Protein AF-A0AAN8TRG6-F1 (afdb_monomer_lite)

Radius of gyration: 25.14 Å; chains: 1; bounding box: 77×40×84 Å

InterPro domains:
  IPR038005 Virus X resistance protein-like, coiled-coil domain [cd14798] (144-259)

pLDDT: mean 75.78, std 15.76, range [40.91, 96.31]

Organism: Solanum bulbocastanum (NCBI:txid147425)

Structure (mmCIF, N/CA/C/O backbone):
data_AF-A0AAN8TRG6-F1
#
_entry.id   AF-A0AAN8TRG6-F1
#
loop_
_atom_site.group_PDB
_atom_site.id
_atom_site.type_symbol
_atom_site.label_atom_id
_atom_site.label_alt_id
_atom_site.label_comp_id
_atom_site.label_asym_id
_atom_site.label_entity_id
_atom_site.label_seq_id
_atom_site.pdbx_PDB_ins_code
_atom_site.Cartn_x
_atom_site.Cartn_y
_atom_site.Cartn_z
_atom_site.occupancy
_atom_site.B_iso_or_equiv
_atom_site.auth_seq_id
_atom_site.auth_comp_id
_atom_site.auth_asym_id
_atom_site.auth_atom_id
_atom_site.pdbx_PDB_model_num
ATOM 1 N N . MET A 1 1 ? -19.006 -2.579 45.244 1.00 44.81 1 MET A N 1
ATOM 2 C CA . MET A 1 1 ? -19.645 -3.595 44.365 1.00 44.81 1 MET A CA 1
ATOM 3 C C . MET A 1 1 ? -19.940 -3.118 42.935 1.00 44.81 1 MET A C 1
ATOM 5 O O . MET A 1 1 ? -20.108 -3.978 42.084 1.00 44.81 1 MET A O 1
ATOM 9 N N . LYS A 1 2 ? -20.012 -1.807 42.627 1.00 48.38 2 LYS A N 1
ATOM 10 C CA . LYS A 1 2 ? -20.171 -1.326 41.234 1.00 48.38 2 LYS A CA 1
ATOM 11 C C . LYS A 1 2 ? -18.861 -1.318 40.426 1.00 48.38 2 LYS A C 1
ATOM 13 O O . LYS A 1 2 ? -18.897 -1.676 39.258 1.00 48.38 2 LYS A O 1
ATOM 18 N N . GLU A 1 3 ? -17.722 -0.998 41.046 1.00 49.09 3 GLU A N 1
ATOM 19 C CA . GLU A 1 3 ? -16.408 -0.998 40.371 1.00 49.09 3 GLU A CA 1
ATOM 20 C C . GLU A 1 3 ? -15.952 -2.392 39.927 1.00 49.09 3 GLU A C 1
ATOM 22 O O . GLU A 1 3 ? -15.501 -2.539 38.800 1.00 49.09 3 GLU A O 1
ATOM 27 N N . SER A 1 4 ? -16.156 -3.438 40.738 1.00 51.16 4 SER A N 1
ATOM 28 C CA . SER A 1 4 ? -15.678 -4.794 40.409 1.00 51.16 4 SER A CA 1
ATOM 29 C C . SER A 1 4 ? -16.331 -5.386 39.155 1.00 51.16 4 SER A C 1
ATOM 31 O O . SER A 1 4 ? -15.657 -6.043 38.371 1.00 51.16 4 SER A O 1
ATOM 33 N N . ARG A 1 5 ? -17.621 -5.098 38.915 1.00 45.44 5 ARG A N 1
ATOM 34 C CA . ARG A 1 5 ? -18.313 -5.521 37.684 1.00 45.44 5 ARG A CA 1
ATOM 35 C C . ARG A 1 5 ? -17.829 -4.773 36.448 1.00 45.44 5 ARG A C 1
ATOM 37 O O . ARG A 1 5 ? -17.869 -5.337 35.363 1.00 45.44 5 ARG A O 1
ATOM 44 N N . SER A 1 6 ? -17.410 -3.516 36.597 1.00 54.75 6 SER A N 1
ATOM 45 C CA . SER A 1 6 ? -16.852 -2.735 35.489 1.00 54.75 6 SER A CA 1
ATOM 46 C C . SER A 1 6 ? -15.501 -3.304 35.066 1.00 54.75 6 SER A C 1
ATOM 48 O O . SER A 1 6 ? -15.247 -3.445 33.875 1.00 54.75 6 SER A O 1
ATOM 50 N N . THR A 1 7 ? -14.664 -3.690 36.031 1.00 58.56 7 THR A N 1
ATOM 51 C CA . THR A 1 7 ? -13.348 -4.285 35.771 1.00 58.56 7 THR A CA 1
ATOM 52 C C . THR A 1 7 ? -13.462 -5.684 35.161 1.00 58.56 7 THR A C 1
ATOM 54 O O . THR A 1 7 ? -12.802 -5.961 34.166 1.00 58.56 7 THR A O 1
ATOM 57 N N . GLU A 1 8 ? -14.357 -6.540 35.672 1.00 56.53 8 GLU A N 1
ATOM 58 C CA . GLU A 1 8 ? -14.632 -7.863 35.083 1.00 56.53 8 GLU A CA 1
ATOM 59 C C . GLU A 1 8 ? -15.216 -7.764 33.667 1.00 56.53 8 GLU A C 1
ATOM 61 O O . GLU A 1 8 ? -14.840 -8.536 32.787 1.00 56.53 8 GLU A O 1
ATOM 66 N N . LEU A 1 9 ? -16.108 -6.797 33.421 1.00 46.84 9 LEU A N 1
ATOM 67 C CA . LEU A 1 9 ? -16.664 -6.551 32.092 1.00 46.84 9 LEU A CA 1
ATOM 68 C C . LEU A 1 9 ? -15.591 -6.035 31.129 1.00 46.84 9 LEU A C 1
ATOM 70 O O . LEU A 1 9 ? -15.534 -6.489 29.990 1.00 46.84 9 LEU A O 1
ATOM 74 N N . GLU A 1 10 ? -14.716 -5.133 31.575 1.00 49.88 10 GLU A N 1
ATOM 75 C CA . GLU A 1 10 ? -13.577 -4.684 30.776 1.00 49.88 10 GLU A CA 1
ATOM 76 C C . GLU A 1 10 ? -12.624 -5.828 30.436 1.00 49.88 10 GLU A C 1
ATOM 78 O O . GLU A 1 10 ? -12.156 -5.907 29.303 1.00 49.88 10 GLU A O 1
ATOM 83 N N . GLU A 1 11 ? -12.345 -6.716 31.388 1.00 60.91 11 GLU A N 1
ATOM 84 C CA . GLU A 1 11 ? -11.445 -7.854 31.214 1.00 60.91 11 GLU A CA 1
ATOM 85 C C . GLU A 1 11 ? -12.056 -8.925 30.302 1.00 60.91 11 GLU A C 1
ATOM 87 O O . GLU A 1 11 ? -11.379 -9.447 29.416 1.00 60.91 11 GLU A O 1
ATOM 92 N N . PHE A 1 12 ? -13.362 -9.166 30.420 1.00 54.97 12 PHE A N 1
ATOM 93 C CA . PHE A 1 12 ? -14.125 -10.029 29.523 1.00 54.97 12 PHE A CA 1
ATOM 94 C C . PHE A 1 12 ? -14.216 -9.455 28.103 1.00 54.97 12 PHE A C 1
ATOM 96 O O . PHE A 1 12 ? -13.994 -10.178 27.136 1.00 54.97 12 PHE A O 1
ATOM 103 N N . VAL A 1 13 ? -14.443 -8.145 27.951 1.00 53.81 13 VAL A N 1
ATOM 104 C CA . VAL A 1 13 ? -14.358 -7.455 26.653 1.00 53.81 13 VAL A CA 1
ATOM 105 C C . VAL A 1 13 ? -12.941 -7.568 26.093 1.00 53.81 13 VAL A C 1
ATOM 107 O O . VAL A 1 13 ? -12.778 -7.884 24.919 1.00 53.81 13 VAL A O 1
ATOM 110 N N . LYS A 1 14 ? -11.902 -7.420 26.923 1.00 56.25 14 LYS A N 1
ATOM 111 C CA . LYS A 1 14 ? -10.502 -7.643 26.529 1.00 56.25 14 LYS A CA 1
ATOM 112 C C . LYS A 1 14 ? -10.285 -9.068 26.020 1.00 56.25 14 LYS A C 1
ATOM 114 O O . LYS A 1 14 ? -9.622 -9.241 25.003 1.00 56.25 14 LYS A O 1
ATOM 119 N N . GLN A 1 15 ? -10.864 -10.072 26.679 1.00 60.06 15 GLN A N 1
ATOM 120 C CA . GLN A 1 15 ? -10.794 -11.468 26.244 1.00 60.06 15 GLN A CA 1
ATOM 121 C C . GLN A 1 15 ? -11.591 -11.732 24.964 1.00 60.06 15 GLN A C 1
ATOM 123 O O . GLN A 1 15 ? -11.092 -12.434 24.095 1.00 60.06 15 GLN A O 1
ATOM 128 N N . ILE A 1 16 ? -12.771 -11.135 24.790 1.00 55.09 16 ILE A N 1
ATOM 129 C CA . ILE A 1 16 ? -13.576 -11.243 23.564 1.00 55.09 16 ILE A CA 1
ATOM 130 C C . ILE A 1 16 ? -12.862 -10.588 22.377 1.00 55.09 16 ILE A C 1
ATOM 132 O O . ILE A 1 16 ? -12.793 -11.177 21.299 1.00 55.09 16 ILE A O 1
ATOM 136 N N . LEU A 1 17 ? -12.298 -9.394 22.572 1.00 53.75 17 LEU A N 1
ATOM 137 C CA . LEU A 1 17 ? -11.493 -8.706 21.562 1.00 53.75 17 LEU A CA 1
ATOM 138 C C . LEU A 1 17 ? -10.222 -9.505 21.238 1.00 53.75 17 LEU A C 1
ATOM 140 O O . LEU A 1 17 ? -9.842 -9.597 20.076 1.00 53.75 17 LEU A O 1
ATOM 144 N N . LYS A 1 18 ? -9.612 -10.151 22.241 1.00 56.47 18 LYS A N 1
ATOM 145 C CA . LYS A 1 18 ? -8.488 -11.085 22.067 1.00 56.47 18 LYS A CA 1
ATOM 146 C C . LYS A 1 18 ? -8.901 -12.389 21.365 1.00 56.47 18 LYS A C 1
ATOM 148 O O . LYS A 1 18 ? -8.072 -13.001 20.702 1.00 56.47 18 LYS A O 1
ATOM 153 N N . ALA A 1 19 ? -10.161 -12.807 21.491 1.00 59.75 19 ALA A N 1
ATOM 154 C CA . ALA A 1 19 ? -10.673 -14.076 20.974 1.00 59.75 19 ALA A CA 1
ATOM 155 C C . ALA A 1 19 ? -11.360 -13.974 19.600 1.00 59.75 19 ALA A C 1
ATOM 157 O O . ALA A 1 19 ? -11.562 -15.004 18.959 1.00 59.75 19 ALA A O 1
ATOM 158 N N . SER A 1 20 ? -11.733 -12.781 19.119 1.00 71.19 20 SER A N 1
ATOM 159 C CA . SER A 1 20 ? -12.481 -12.651 17.861 1.00 71.19 20 SER A CA 1
ATOM 160 C C . SER A 1 20 ? -12.046 -11.453 17.008 1.00 71.19 20 SER A C 1
ATOM 162 O O . SER A 1 20 ? -12.539 -10.335 17.191 1.00 71.19 20 SER A O 1
ATOM 164 N N . PRO A 1 21 ? -11.206 -11.690 15.982 1.00 73.44 21 PRO A N 1
ATOM 165 C CA . PRO A 1 21 ? -10.830 -10.685 14.983 1.00 73.44 21 PRO A CA 1
ATOM 166 C C . PRO A 1 21 ? -12.032 -10.031 14.296 1.00 73.44 21 PRO A C 1
ATOM 168 O O . PRO A 1 21 ? -12.002 -8.844 13.986 1.00 73.44 21 PRO A O 1
ATOM 171 N N . ARG A 1 22 ? -13.131 -10.781 14.121 1.00 77.38 22 ARG A N 1
ATOM 172 C CA . ARG A 1 22 ? -14.384 -10.273 13.540 1.00 77.38 22 ARG A CA 1
ATOM 173 C C . ARG A 1 22 ? -15.048 -9.208 14.409 1.00 77.38 22 ARG A C 1
ATOM 175 O O . ARG A 1 22 ? -15.649 -8.281 13.879 1.00 77.38 22 ARG A O 1
ATOM 182 N N . ILE A 1 23 ? -14.950 -9.328 15.734 1.00 78.19 23 ILE A N 1
ATOM 183 C CA . ILE A 1 23 ? -15.525 -8.336 16.651 1.00 78.19 23 ILE A CA 1
ATOM 184 C C . ILE A 1 23 ? -14.722 -7.040 16.574 1.00 78.19 23 ILE A C 1
ATOM 186 O O . ILE A 1 23 ? -15.317 -5.979 16.414 1.00 78.19 23 ILE A O 1
ATOM 190 N N . LEU A 1 24 ? -13.387 -7.129 16.597 1.00 78.31 24 LEU A N 1
ATOM 191 C CA . LEU A 1 24 ? -12.509 -5.972 16.394 1.00 78.31 24 LEU A CA 1
ATOM 192 C C . LEU A 1 24 ? -12.754 -5.298 15.037 1.00 78.31 24 LEU A C 1
ATOM 194 O O . LEU A 1 24 ? -12.864 -4.076 14.970 1.00 78.31 24 LEU A O 1
ATOM 198 N N . GLN A 1 25 ? -12.906 -6.088 13.972 1.00 83.31 25 GLN A N 1
ATOM 199 C CA . GLN A 1 25 ? -13.205 -5.584 12.633 1.00 83.31 25 GLN A CA 1
ATOM 200 C C . GLN A 1 25 ? -14.535 -4.820 12.600 1.00 83.31 25 GLN A C 1
ATOM 202 O O . GLN A 1 25 ? -14.572 -3.674 12.158 1.00 83.31 25 GLN A O 1
ATOM 207 N N . ASN A 1 26 ? -15.620 -5.428 13.089 1.00 81.81 26 ASN A N 1
ATOM 208 C CA . ASN A 1 26 ? -16.933 -4.781 13.132 1.00 81.81 26 ASN A CA 1
ATOM 209 C C . ASN A 1 26 ? -16.895 -3.499 13.968 1.00 81.81 26 ASN A C 1
ATOM 211 O O . ASN A 1 26 ? -17.511 -2.501 13.602 1.00 81.81 26 ASN A O 1
ATOM 215 N N . TYR A 1 27 ? -16.140 -3.510 15.065 1.00 80.00 27 TYR A N 1
ATOM 216 C CA . TYR A 1 27 ? -15.972 -2.345 15.918 1.00 80.00 27 TYR A CA 1
ATOM 217 C C . TYR A 1 27 ? -15.242 -1.197 15.208 1.00 80.00 27 TYR A C 1
ATOM 219 O O . TYR A 1 27 ? -15.708 -0.063 15.249 1.00 80.00 27 TYR A O 1
ATOM 227 N N . LEU A 1 28 ? -14.152 -1.477 14.486 1.00 84.25 28 LEU A N 1
ATOM 228 C CA . LEU A 1 28 ? -13.450 -0.474 13.675 1.00 84.25 28 LEU A CA 1
ATOM 229 C C . LEU A 1 28 ? -14.335 0.100 12.559 1.00 84.25 28 LEU A C 1
ATOM 231 O O . LEU A 1 28 ? -14.312 1.307 12.330 1.00 84.25 28 LEU A O 1
ATOM 235 N N . ILE A 1 29 ? -15.156 -0.734 11.909 1.00 85.19 29 ILE A N 1
ATOM 236 C CA . ILE A 1 29 ? -16.126 -0.279 10.895 1.00 85.19 29 ILE A CA 1
ATOM 237 C C . ILE A 1 29 ? -17.141 0.691 11.514 1.00 85.19 29 ILE A C 1
ATOM 239 O O . ILE A 1 29 ? -17.445 1.725 10.918 1.00 85.19 29 ILE A O 1
ATOM 243 N N . LEU A 1 30 ? -17.639 0.394 12.719 1.00 80.81 30 LEU A N 1
ATOM 244 C CA . LEU A 1 30 ? -18.546 1.289 13.442 1.00 80.81 30 LEU A CA 1
ATOM 245 C C . LEU A 1 30 ? -17.876 2.632 13.765 1.00 80.81 30 LEU A C 1
ATOM 247 O O . LEU A 1 30 ? -18.466 3.678 13.508 1.00 80.81 30 LEU A O 1
ATOM 251 N N . ILE A 1 31 ? -16.633 2.616 14.262 1.00 77.56 31 ILE A N 1
ATOM 252 C CA . ILE A 1 31 ? -15.863 3.839 14.551 1.00 77.56 31 ILE A CA 1
ATOM 253 C C . ILE A 1 31 ? -15.684 4.684 13.284 1.00 77.56 31 ILE A C 1
ATOM 255 O O . ILE A 1 31 ? -15.898 5.898 13.315 1.00 77.56 31 ILE A O 1
ATOM 259 N N . GLN A 1 32 ? -15.336 4.050 12.162 1.00 78.25 32 GLN A N 1
ATOM 260 C CA . GLN A 1 32 ? -15.183 4.727 10.875 1.00 78.25 32 GLN A CA 1
ATOM 261 C C . GLN A 1 32 ? -16.503 5.373 10.419 1.00 78.25 32 GLN A C 1
ATOM 263 O O . GLN A 1 32 ? -16.501 6.529 9.998 1.00 78.25 32 GLN A O 1
ATOM 268 N N . GLY A 1 33 ? -17.630 4.667 10.582 1.00 76.44 33 GLY A N 1
ATOM 269 C CA . GLY A 1 33 ? -18.972 5.185 10.302 1.00 76.44 33 GLY A CA 1
ATOM 270 C C . GLY A 1 33 ? -19.339 6.416 11.141 1.00 76.44 33 GLY A C 1
ATOM 271 O O . GLY A 1 33 ? -19.872 7.394 10.609 1.00 76.44 33 GLY A O 1
ATOM 272 N N . CYS A 1 34 ? -18.997 6.415 12.433 1.00 71.00 34 CYS A N 1
ATOM 273 C CA . CYS A 1 34 ? -19.208 7.566 13.317 1.00 71.00 34 CYS A CA 1
ATOM 274 C C . CYS A 1 34 ? -18.413 8.798 12.860 1.00 71.00 34 CYS A C 1
ATOM 276 O O . CYS A 1 34 ? -18.945 9.908 12.847 1.00 71.00 34 CYS A O 1
ATOM 278 N N . MET A 1 35 ? -17.165 8.607 12.424 1.00 69.88 35 MET A N 1
ATOM 279 C CA . MET A 1 35 ? -16.319 9.706 11.947 1.00 69.88 35 MET A CA 1
ATOM 280 C C . MET A 1 35 ? -16.813 10.312 10.626 1.00 69.88 35 MET A C 1
ATOM 282 O O . MET A 1 35 ? -16.743 11.528 10.456 1.00 69.88 35 MET A O 1
ATOM 286 N N . THR A 1 36 ? -17.378 9.504 9.718 1.00 64.81 36 THR A N 1
ATOM 287 C CA . THR A 1 36 ? -17.950 10.000 8.450 1.00 64.81 36 THR A CA 1
ATOM 288 C C . THR A 1 36 ? -19.188 10.886 8.622 1.00 64.81 36 THR A C 1
ATOM 290 O O . THR A 1 36 ? -19.485 11.675 7.730 1.00 64.81 36 THR A O 1
ATOM 293 N N . GLY A 1 37 ? -19.902 10.784 9.750 1.00 56.75 37 GLY A N 1
ATOM 294 C CA . GLY A 1 37 ? -21.114 11.569 10.020 1.00 56.75 37 GLY A CA 1
ATOM 295 C C . GLY A 1 37 ? -20.890 12.878 10.784 1.00 56.75 37 GLY A C 1
ATOM 296 O O . GLY A 1 37 ? -21.757 13.745 10.757 1.00 56.75 37 GLY A O 1
ATOM 297 N N . ALA A 1 38 ? -19.749 13.033 11.461 1.00 52.41 38 ALA A N 1
ATOM 298 C CA . ALA A 1 38 ? -19.543 14.110 12.433 1.00 52.41 38 ALA A CA 1
ATOM 299 C C . ALA A 1 38 ? -18.380 15.060 12.128 1.00 52.41 38 ALA A C 1
ATOM 301 O O . ALA A 1 38 ? -18.262 16.101 12.771 1.00 52.41 38 ALA A O 1
ATOM 302 N N . VAL A 1 39 ? -17.519 14.746 11.155 1.00 48.62 39 VAL A N 1
ATOM 303 C CA . VAL A 1 39 ? -16.265 15.483 10.967 1.00 48.62 39 VAL A CA 1
ATOM 304 C C . VAL A 1 39 ? -16.080 15.903 9.509 1.00 48.62 39 VAL A C 1
ATOM 306 O O . VAL A 1 39 ? -15.365 15.280 8.734 1.00 48.62 39 VAL A O 1
ATOM 309 N N . ALA A 1 40 ? -16.669 17.052 9.171 1.00 43.16 40 ALA A N 1
ATOM 310 C CA . ALA A 1 40 ? -16.134 17.955 8.147 1.00 43.16 40 ALA A CA 1
ATOM 311 C C . ALA A 1 40 ? -14.979 18.829 8.699 1.00 43.16 40 ALA A C 1
ATOM 313 O O . ALA A 1 40 ? -14.590 19.817 8.080 1.00 43.16 40 ALA A O 1
ATOM 314 N N . VAL A 1 41 ? -14.430 18.501 9.879 1.00 48.19 41 VAL A N 1
ATOM 315 C CA . VAL A 1 41 ? -13.361 19.276 10.521 1.00 48.19 41 VAL A CA 1
ATOM 316 C C . VAL A 1 41 ? -12.005 18.725 10.088 1.00 48.19 41 VAL A C 1
ATOM 318 O O . VAL A 1 41 ? -11.616 17.613 10.442 1.00 48.19 41 VAL A O 1
ATOM 321 N N . SER A 1 42 ? -11.264 19.518 9.314 1.00 51.31 42 SER A N 1
ATOM 322 C CA . SER A 1 42 ? -9.901 19.229 8.864 1.00 51.31 42 SER A CA 1
ATOM 323 C C . SER A 1 42 ? -8.887 19.318 10.018 1.00 51.31 42 SER A C 1
ATOM 325 O O . SER A 1 42 ? -8.037 20.207 10.058 1.00 51.31 42 SER A O 1
ATOM 327 N N . TYR A 1 43 ? -8.974 18.415 10.991 1.00 57.19 43 TYR A N 1
ATOM 328 C CA . TYR A 1 43 ? -7.966 18.273 12.039 1.00 57.19 43 TYR A CA 1
ATOM 329 C C . TYR A 1 43 ? -6.912 17.254 11.585 1.00 57.19 43 TYR A C 1
ATOM 331 O O . TYR A 1 43 ? -7.250 16.104 11.311 1.00 57.19 43 TYR A O 1
ATOM 339 N N . ALA A 1 44 ? -5.645 17.667 11.468 1.00 56.28 44 ALA A N 1
ATOM 340 C CA . ALA A 1 44 ? -4.570 16.856 10.879 1.00 56.28 44 ALA A CA 1
ATOM 341 C C . ALA A 1 44 ? -4.377 15.461 11.531 1.00 56.28 44 ALA A C 1
ATOM 343 O O . ALA A 1 44 ? -4.201 14.490 10.790 1.00 56.28 44 ALA A O 1
ATOM 344 N N . PRO A 1 45 ? -4.505 15.290 12.864 1.00 66.19 45 PRO A N 1
ATOM 345 C CA . PRO A 1 45 ? -4.496 13.962 13.492 1.00 66.19 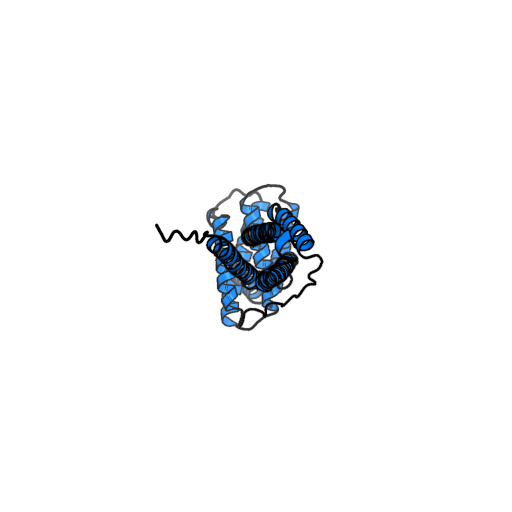45 PRO A CA 1
ATOM 346 C C . PRO A 1 45 ? -5.615 13.024 13.017 1.00 66.19 45 PRO A C 1
ATOM 348 O O . PRO A 1 45 ? -5.417 11.813 12.982 1.00 66.19 45 PRO A O 1
ATOM 351 N N . THR A 1 46 ? -6.755 13.554 12.560 1.00 74.25 46 THR A N 1
ATOM 352 C CA . THR A 1 46 ? -7.878 12.758 12.025 1.00 74.25 46 THR A CA 1
ATOM 353 C C . THR A 1 46 ? -7.461 11.936 10.812 1.00 74.25 46 THR A C 1
ATOM 355 O O . THR A 1 46 ? -7.898 10.797 10.651 1.00 74.25 46 THR A O 1
ATOM 358 N N . GLN A 1 47 ? -6.583 12.469 9.958 1.00 79.81 47 GLN A N 1
ATOM 359 C CA . GLN A 1 47 ? -6.101 11.728 8.795 1.00 79.81 47 GLN A CA 1
ATOM 360 C C . GLN A 1 47 ? -5.233 10.541 9.218 1.00 79.81 47 GLN A C 1
ATOM 362 O O . GLN A 1 47 ? -5.446 9.433 8.736 1.00 79.81 47 GLN A O 1
ATOM 367 N N . SER A 1 48 ? -4.308 10.738 10.159 1.00 85.25 48 SER A N 1
ATOM 368 C CA . SER A 1 48 ? -3.455 9.660 10.673 1.00 85.25 48 SER A CA 1
ATOM 369 C C . SER A 1 48 ? -4.238 8.599 11.442 1.00 85.25 48 SER A C 1
ATOM 371 O O . SER A 1 48 ? -3.928 7.417 11.317 1.00 85.25 48 SER A O 1
ATOM 373 N N . ILE A 1 49 ? -5.289 8.988 12.171 1.00 85.81 49 ILE A N 1
ATOM 374 C CA . ILE A 1 49 ? -6.213 8.044 12.816 1.00 85.81 49 ILE A CA 1
ATOM 375 C C . ILE A 1 49 ? -6.906 7.182 11.761 1.00 85.81 49 ILE A C 1
ATOM 377 O O . ILE A 1 49 ? -6.930 5.962 11.889 1.00 85.81 49 ILE A O 1
ATOM 381 N N . ASN A 1 50 ? -7.428 7.791 10.696 1.00 87.69 50 ASN A N 1
ATOM 382 C CA . ASN A 1 50 ? -8.065 7.042 9.618 1.00 87.69 50 ASN A CA 1
ATOM 383 C C . ASN A 1 50 ? -7.091 6.108 8.886 1.00 87.69 50 ASN A C 1
ATOM 385 O O . ASN A 1 50 ? -7.455 4.976 8.588 1.00 87.69 50 ASN A O 1
ATOM 389 N N . VAL A 1 51 ? -5.849 6.539 8.647 1.00 90.81 51 VAL A N 1
ATOM 390 C CA . VAL A 1 51 ? -4.797 5.684 8.066 1.00 90.81 51 VAL A CA 1
ATOM 391 C C . VAL A 1 51 ? -4.474 4.501 8.983 1.00 90.81 51 VAL A C 1
ATOM 393 O O . VAL A 1 51 ? -4.361 3.371 8.512 1.00 90.81 51 VAL A O 1
ATOM 396 N N . MET A 1 52 ? -4.380 4.734 10.294 1.00 92.00 52 MET A N 1
ATOM 397 C CA . MET A 1 52 ? -4.199 3.666 11.276 1.00 92.00 52 MET A CA 1
ATOM 398 C C . MET A 1 52 ? -5.383 2.692 11.276 1.00 92.00 52 MET A C 1
ATOM 400 O O . MET A 1 52 ? -5.178 1.483 11.222 1.00 92.00 52 MET A O 1
ATOM 404 N N . MET A 1 53 ? -6.623 3.188 11.281 1.00 89.38 53 MET A N 1
ATOM 405 C CA . MET A 1 53 ? -7.811 2.330 11.199 1.00 89.38 53 MET A CA 1
ATOM 406 C C . MET A 1 53 ? -7.827 1.495 9.917 1.00 89.38 53 MET A C 1
ATOM 408 O O . MET A 1 53 ? -8.116 0.303 9.978 1.00 89.38 53 MET A O 1
ATOM 412 N N . GLU A 1 54 ? -7.477 2.092 8.776 1.00 91.56 54 GLU A N 1
ATOM 413 C CA . GLU A 1 54 ? -7.376 1.393 7.493 1.00 91.56 54 GLU A CA 1
ATOM 414 C C . GLU A 1 54 ? -6.378 0.231 7.570 1.00 91.56 54 GLU A C 1
ATOM 416 O O . GLU A 1 54 ? -6.694 -0.895 7.181 1.00 91.56 54 GLU A O 1
ATOM 421 N N . PHE A 1 55 ? -5.198 0.476 8.144 1.00 93.06 55 PHE A N 1
ATOM 422 C CA . PHE A 1 55 ? -4.191 -0.559 8.351 1.00 93.06 55 PHE A CA 1
ATOM 423 C C . PHE A 1 55 ? -4.683 -1.677 9.282 1.00 93.06 55 PHE A C 1
ATOM 425 O O . PHE A 1 55 ? -4.537 -2.855 8.953 1.00 93.06 55 PHE A O 1
ATOM 432 N N . LEU A 1 56 ? -5.306 -1.335 10.417 1.00 91.62 56 LEU A N 1
ATOM 433 C CA . LEU A 1 56 ? -5.855 -2.324 11.353 1.00 91.62 56 LEU A CA 1
ATOM 434 C C . LEU A 1 56 ? -6.959 -3.174 10.706 1.00 91.62 56 LEU A C 1
ATOM 436 O O . LEU A 1 56 ? -7.025 -4.379 10.949 1.00 91.62 56 LEU A O 1
ATOM 440 N N . LEU A 1 57 ? -7.798 -2.581 9.851 1.00 90.38 57 LEU A N 1
ATOM 441 C CA . LEU A 1 57 ? -8.807 -3.312 9.084 1.00 90.38 57 LEU A CA 1
ATOM 442 C C . LEU A 1 57 ? -8.163 -4.301 8.109 1.00 90.38 57 LEU A C 1
ATOM 444 O O . LEU A 1 57 ? -8.552 -5.467 8.103 1.00 90.38 57 LEU A O 1
ATOM 448 N N . ILE A 1 58 ? -7.166 -3.871 7.329 1.00 90.62 58 ILE A N 1
ATOM 449 C CA . ILE A 1 58 ? -6.405 -4.759 6.432 1.00 90.62 58 ILE A CA 1
ATOM 450 C C . ILE A 1 58 ? -5.793 -5.919 7.226 1.00 90.62 58 ILE A C 1
ATOM 452 O O . ILE A 1 58 ? -5.951 -7.084 6.859 1.00 90.62 58 ILE A O 1
ATOM 456 N N . PHE A 1 59 ? -5.153 -5.608 8.354 1.00 87.56 59 PHE A N 1
ATOM 457 C CA . PHE A 1 59 ? -4.535 -6.589 9.239 1.00 87.56 59 PHE A CA 1
ATOM 458 C C . PHE A 1 59 ? -5.544 -7.645 9.725 1.00 87.56 59 PHE A C 1
ATOM 460 O O . PHE A 1 59 ? -5.294 -8.849 9.625 1.00 87.56 59 PHE A O 1
ATOM 467 N N . LEU A 1 60 ? -6.710 -7.202 10.203 1.00 84.75 60 LEU A N 1
ATOM 468 C CA . LEU A 1 60 ? -7.772 -8.072 10.714 1.00 84.75 60 LEU A CA 1
ATOM 469 C C . LEU A 1 60 ? -8.520 -8.843 9.618 1.00 84.75 60 LEU A C 1
ATOM 471 O O . LEU A 1 60 ? -9.092 -9.884 9.919 1.00 84.75 60 LEU A O 1
ATOM 475 N N . ILE A 1 61 ? -8.536 -8.368 8.370 1.00 83.94 61 ILE A N 1
ATOM 476 C CA . ILE A 1 61 ? -9.179 -9.061 7.240 1.00 83.94 61 ILE A CA 1
ATOM 477 C C . ILE A 1 61 ? -8.279 -10.167 6.682 1.00 83.94 61 ILE A C 1
ATOM 479 O O . ILE A 1 61 ? -8.757 -11.264 6.377 1.00 83.94 61 ILE A O 1
ATOM 483 N N . ASP A 1 62 ? -6.986 -9.885 6.530 1.00 79.56 62 ASP A N 1
ATOM 484 C CA . ASP A 1 62 ? -6.087 -10.750 5.769 1.00 79.56 62 ASP A CA 1
ATOM 485 C C . ASP A 1 62 ? -5.415 -11.832 6.605 1.00 79.56 62 ASP A C 1
ATOM 487 O O . ASP A 1 62 ? -5.247 -12.956 6.126 1.00 79.56 62 ASP A O 1
ATOM 491 N N . ILE A 1 63 ? -5.042 -11.540 7.853 1.00 71.81 63 ILE A N 1
ATOM 492 C CA . ILE A 1 63 ? -4.334 -12.526 8.681 1.00 71.81 63 ILE A CA 1
ATOM 493 C C . ILE A 1 63 ? -5.214 -13.710 9.061 1.00 71.81 63 ILE A C 1
ATOM 495 O O . ILE A 1 63 ? -4.712 -14.838 8.995 1.00 71.81 63 ILE A O 1
ATOM 499 N N . PRO A 1 64 ? -6.520 -13.541 9.351 1.00 63.62 64 PRO A N 1
ATOM 500 C CA . PRO A 1 64 ? -7.364 -14.693 9.612 1.00 63.62 64 PRO A CA 1
ATOM 501 C C . PRO A 1 64 ? -7.468 -15.696 8.460 1.00 63.62 64 PRO A C 1
ATOM 503 O O . PRO A 1 64 ? -7.887 -16.832 8.661 1.00 63.62 64 PRO A O 1
ATOM 506 N N . LYS A 1 65 ? -7.072 -15.309 7.243 1.00 67.44 65 LYS A N 1
ATOM 507 C CA . LYS A 1 65 ? -7.044 -16.206 6.082 1.00 67.44 65 LYS A CA 1
ATOM 508 C C . LYS A 1 65 ? -5.751 -17.033 5.990 1.00 67.44 65 LYS A C 1
ATOM 510 O O . LYS A 1 65 ? -5.682 -17.925 5.152 1.00 67.44 65 LYS A O 1
ATOM 515 N N . ARG A 1 66 ? -4.717 -16.739 6.793 1.00 63.66 66 ARG A N 1
ATOM 516 C CA . ARG A 1 66 ? -3.332 -17.220 6.584 1.00 63.66 66 ARG A CA 1
ATOM 517 C C . ARG A 1 66 ? -2.645 -17.771 7.850 1.00 63.66 66 ARG A C 1
ATOM 519 O O . ARG A 1 66 ? -1.423 -17.756 7.923 1.00 63.66 66 ARG A O 1
ATOM 526 N N . TYR A 1 67 ? -3.406 -18.231 8.849 1.00 58.19 67 TYR A N 1
ATOM 527 C CA . TYR A 1 67 ? -2.907 -18.661 10.171 1.00 58.19 67 TYR A CA 1
ATOM 528 C C . TYR A 1 67 ? -1.819 -19.743 10.134 1.00 58.19 67 TYR A C 1
ATOM 530 O O . TYR A 1 67 ? -2.077 -20.844 9.648 1.00 58.19 67 TYR A O 1
ATOM 538 N N . ILE A 1 68 ? -0.642 -19.469 10.726 1.00 56.31 68 ILE A N 1
ATOM 539 C CA . ILE A 1 68 ? 0.420 -20.485 10.880 1.00 56.31 68 ILE A CA 1
ATOM 540 C C . ILE A 1 68 ? 1.149 -20.471 12.250 1.00 56.31 68 ILE A C 1
ATOM 542 O O . ILE A 1 68 ? 1.594 -21.525 12.695 1.00 56.31 68 ILE A O 1
ATOM 546 N N . HIS A 1 69 ? 1.206 -19.359 13.003 1.00 61.94 69 HIS A N 1
ATOM 547 C CA . HIS A 1 69 ? 1.828 -19.335 14.346 1.00 61.94 69 HIS A CA 1
ATOM 548 C C . HIS A 1 69 ? 0.935 -18.690 15.414 1.00 61.94 69 HIS A C 1
ATOM 550 O O . HIS A 1 69 ? 0.807 -17.468 15.467 1.00 61.94 69 HIS A O 1
ATOM 556 N N . LEU A 1 70 ? 0.355 -19.517 16.291 1.00 61.97 70 LEU A N 1
ATOM 557 C CA . LEU A 1 70 ? -0.613 -19.098 17.311 1.00 61.97 70 LEU A CA 1
ATOM 558 C C . LEU A 1 70 ? -0.014 -18.147 18.364 1.00 61.97 70 LEU A C 1
ATOM 560 O O . LEU A 1 70 ? -0.655 -17.166 18.729 1.00 61.97 70 LEU A O 1
ATOM 564 N N . ASP A 1 71 ? 1.225 -18.381 18.802 1.00 67.19 71 ASP A N 1
ATOM 565 C CA . ASP A 1 71 ? 1.829 -17.605 19.897 1.00 67.19 71 ASP A CA 1
ATOM 566 C C . ASP A 1 71 ? 2.197 -16.178 19.470 1.00 67.19 71 ASP A C 1
ATOM 568 O O . ASP A 1 71 ? 1.811 -15.214 20.124 1.00 67.19 71 ASP A O 1
ATOM 572 N N . LYS A 1 72 ? 2.843 -16.018 18.306 1.00 72.12 72 LYS A N 1
ATOM 573 C CA . LYS A 1 72 ? 3.163 -14.691 17.741 1.00 72.12 72 LYS A CA 1
ATOM 574 C C . LYS A 1 72 ? 1.911 -13.902 17.359 1.00 72.12 72 LYS A C 1
ATOM 576 O O . LYS A 1 72 ? 1.885 -12.676 17.439 1.00 72.12 72 LYS A O 1
ATOM 581 N N . TRP A 1 73 ? 0.869 -14.612 16.933 1.00 74.69 73 TRP A N 1
ATOM 582 C CA . TRP A 1 73 ? -0.430 -14.017 16.660 1.00 74.69 73 TRP A CA 1
ATOM 583 C C . TRP A 1 73 ? -1.071 -13.441 17.928 1.00 74.69 73 TRP A C 1
ATOM 585 O O . TRP A 1 73 ? -1.638 -12.353 17.872 1.00 74.69 73 TRP A O 1
ATOM 595 N N . ASN A 1 74 ? -0.961 -14.130 19.067 1.00 74.69 74 ASN A N 1
ATOM 596 C CA . ASN A 1 74 ? -1.576 -13.687 20.317 1.00 74.69 74 ASN A CA 1
ATOM 597 C C . ASN A 1 74 ? -1.040 -12.328 20.783 1.00 74.69 74 ASN A C 1
ATOM 599 O O . ASN A 1 74 ? -1.834 -11.470 21.179 1.00 74.69 74 ASN A O 1
ATOM 603 N N . ASP A 1 75 ? 0.273 -12.117 20.696 1.00 80.06 75 ASP A N 1
ATOM 604 C CA . ASP A 1 75 ? 0.905 -10.847 21.070 1.00 80.06 75 ASP A CA 1
ATOM 605 C C . ASP A 1 75 ? 0.449 -9.713 20.146 1.00 80.06 75 ASP A C 1
ATOM 607 O O . ASP A 1 75 ? 0.017 -8.651 20.600 1.00 80.06 75 ASP A O 1
ATOM 611 N N . MET A 1 76 ? 0.448 -9.968 18.837 1.00 81.62 76 MET A N 1
ATOM 612 C CA . MET A 1 76 ? 0.033 -8.984 17.843 1.00 81.62 76 MET A CA 1
ATOM 613 C C . MET A 1 76 ? -1.465 -8.660 17.931 1.00 81.62 76 MET A C 1
ATOM 615 O O . MET A 1 76 ? -1.866 -7.503 17.829 1.00 81.62 76 MET A O 1
ATOM 619 N N . SER A 1 77 ? -2.310 -9.660 18.181 1.00 78.12 77 SER A N 1
ATOM 620 C CA . SER A 1 77 ? -3.748 -9.465 18.377 1.00 78.12 77 SER A CA 1
ATOM 621 C C . SER A 1 77 ? -4.042 -8.686 19.659 1.00 78.12 77 SER A C 1
ATOM 623 O O . SER A 1 77 ? -4.959 -7.862 19.676 1.00 78.12 77 SER A O 1
ATOM 625 N N . ALA A 1 78 ? -3.278 -8.916 20.732 1.00 82.88 78 ALA A N 1
ATOM 626 C CA . ALA A 1 78 ? -3.393 -8.126 21.953 1.00 82.88 78 ALA A CA 1
ATOM 627 C C . ALA A 1 78 ? -3.034 -6.657 21.686 1.00 82.88 78 ALA A C 1
ATOM 629 O O . ALA A 1 78 ? -3.763 -5.760 22.117 1.00 82.88 78 ALA A O 1
ATOM 630 N N . HIS A 1 79 ? -1.971 -6.417 20.915 1.00 86.81 79 HIS A N 1
ATOM 631 C CA . HIS A 1 79 ? -1.557 -5.079 20.503 1.00 86.81 79 HIS A CA 1
ATOM 632 C C . HIS A 1 79 ? -2.616 -4.365 19.651 1.00 86.81 79 HIS A C 1
ATOM 634 O O . HIS A 1 79 ? -3.021 -3.247 19.970 1.00 86.81 79 HIS A O 1
ATOM 64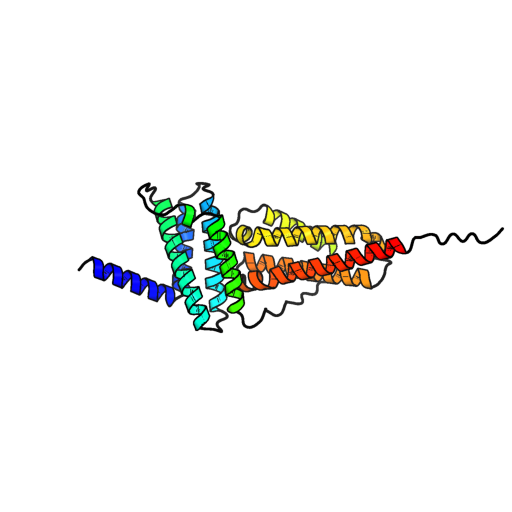0 N N . VAL A 1 80 ? -3.173 -5.046 18.644 1.00 86.19 80 VAL A N 1
ATOM 641 C CA . VAL A 1 80 ? -4.299 -4.537 17.834 1.00 86.19 80 VAL A CA 1
ATOM 642 C C . VAL A 1 80 ? -5.506 -4.189 18.703 1.00 86.19 80 VAL A C 1
ATOM 644 O O . VAL A 1 80 ? -6.138 -3.151 18.496 1.00 86.19 80 VAL A O 1
ATOM 647 N N . GLY A 1 81 ? -5.820 -5.019 19.702 1.00 84.50 81 GLY A N 1
ATOM 648 C CA . GLY A 1 81 ? -6.891 -4.742 20.658 1.00 84.50 81 GLY A CA 1
ATOM 649 C C . GLY A 1 81 ? -6.642 -3.464 21.467 1.00 84.50 81 GLY A C 1
ATOM 650 O O . GLY A 1 81 ? -7.550 -2.642 21.619 1.00 84.50 81 GLY A O 1
ATOM 651 N N . VAL A 1 82 ? -5.408 -3.254 21.939 1.00 86.75 82 VAL A N 1
ATOM 652 C CA . VAL A 1 82 ? -5.005 -2.029 22.651 1.00 86.75 82 VAL A CA 1
ATOM 653 C C . VAL A 1 82 ? -5.129 -0.802 21.748 1.00 86.75 82 VAL A C 1
ATOM 655 O O . VAL A 1 82 ? -5.735 0.187 22.164 1.00 86.75 82 VAL A O 1
ATOM 658 N N . LEU A 1 83 ? -4.618 -0.863 20.515 1.00 87.56 83 LEU A N 1
ATOM 659 C CA . LEU A 1 83 ? -4.708 0.238 19.549 1.00 87.56 83 LEU A CA 1
ATOM 660 C C . LEU A 1 83 ? -6.159 0.567 19.186 1.00 87.56 83 LEU A C 1
ATOM 662 O O . LEU A 1 83 ? -6.540 1.734 19.176 1.00 87.56 83 LEU A O 1
ATOM 666 N N . THR A 1 84 ? -6.996 -0.448 18.976 1.00 85.50 84 THR A N 1
ATOM 667 C CA . THR A 1 84 ? -8.424 -0.265 18.676 1.00 85.50 84 THR A CA 1
ATOM 668 C C . THR A 1 84 ? -9.147 0.443 19.825 1.00 85.50 84 THR A C 1
ATOM 670 O O . THR A 1 84 ? -9.887 1.401 19.597 1.00 85.50 84 THR A O 1
ATOM 673 N N . ARG A 1 85 ? -8.898 0.031 21.079 1.00 83.06 85 ARG A N 1
ATOM 674 C CA . ARG A 1 85 ? -9.472 0.691 22.266 1.00 83.06 85 ARG A CA 1
ATOM 675 C C . ARG A 1 85 ? -8.991 2.138 22.394 1.00 83.06 85 ARG A C 1
ATOM 677 O O . ARG A 1 85 ? -9.788 3.025 22.685 1.00 83.06 85 ARG A O 1
ATOM 684 N N . LYS A 1 86 ? -7.701 2.375 22.159 1.00 83.25 86 LYS A N 1
ATOM 685 C CA . LYS A 1 86 ? -7.088 3.708 22.164 1.00 83.25 86 LYS A CA 1
ATOM 686 C C . LYS A 1 86 ? -7.736 4.643 21.129 1.00 83.25 86 LYS A C 1
ATOM 688 O O . LYS A 1 86 ? -8.155 5.740 21.487 1.00 83.25 86 LYS A O 1
ATOM 693 N N . ILE A 1 87 ? -7.886 4.183 19.885 1.00 82.56 87 ILE A N 1
ATOM 694 C CA . ILE A 1 87 ? -8.554 4.929 18.806 1.00 82.56 87 ILE A CA 1
ATOM 695 C C . ILE A 1 87 ? -10.009 5.227 19.171 1.00 82.56 87 ILE A C 1
ATOM 697 O O . ILE A 1 87 ? -10.460 6.353 19.001 1.00 82.56 87 ILE A O 1
ATOM 701 N N . PHE A 1 88 ? -10.737 4.254 19.720 1.00 80.50 88 PHE A N 1
ATOM 702 C CA . PHE A 1 88 ? -12.122 4.462 20.138 1.00 80.50 88 PHE A CA 1
ATOM 703 C C . PHE A 1 88 ? -12.274 5.579 21.174 1.00 80.50 88 PHE A C 1
ATOM 705 O O . PHE A 1 88 ? -13.143 6.437 21.025 1.00 80.50 88 PHE A O 1
ATOM 712 N N . ILE A 1 89 ? -11.433 5.578 22.214 1.00 77.19 89 ILE A N 1
ATOM 713 C CA . ILE A 1 89 ? -11.457 6.618 23.251 1.00 77.19 89 ILE A CA 1
ATOM 714 C C . ILE A 1 89 ? -11.209 7.988 22.616 1.00 77.19 89 ILE A C 1
ATOM 716 O O . ILE A 1 89 ? -11.910 8.947 22.929 1.00 77.19 89 ILE A O 1
ATOM 720 N N . LEU A 1 90 ? -10.244 8.070 21.698 1.00 76.88 90 LEU A N 1
ATOM 721 C CA . LEU A 1 90 ? -9.915 9.307 21.001 1.00 76.88 90 LEU A CA 1
ATOM 722 C C . LEU A 1 90 ? -11.079 9.812 20.143 1.00 76.88 90 LEU A C 1
ATOM 724 O O . LEU A 1 90 ? -11.464 10.971 20.263 1.00 76.88 90 LEU A O 1
ATOM 728 N N . VAL A 1 91 ? -11.672 8.944 19.321 1.00 75.94 91 VAL A N 1
ATOM 729 C CA . VAL A 1 91 ? -12.824 9.302 18.485 1.00 75.94 91 VAL A CA 1
ATOM 730 C C . VAL A 1 91 ? -14.010 9.722 19.349 1.00 75.94 91 VAL A C 1
ATOM 732 O O . VAL A 1 91 ? -14.612 10.750 19.074 1.00 75.94 91 VAL A O 1
ATOM 735 N N . SER A 1 92 ? -14.308 9.001 20.430 1.00 74.44 92 SER A N 1
ATOM 736 C CA . SER A 1 92 ? -15.413 9.352 21.337 1.00 74.44 92 SER A CA 1
ATOM 737 C C . SER A 1 92 ? -15.226 10.745 21.943 1.00 74.44 92 SER A C 1
ATOM 739 O O . SER A 1 92 ? -16.148 11.551 21.921 1.00 74.44 92 SER A O 1
ATOM 741 N N . LYS A 1 93 ? -14.005 11.083 22.379 1.00 72.25 93 LYS A N 1
ATOM 742 C CA . LYS A 1 93 ? -13.690 12.429 22.881 1.00 72.25 93 LYS A CA 1
ATOM 743 C C . LYS A 1 93 ? -13.828 13.513 21.812 1.00 72.25 93 LYS A C 1
ATOM 745 O O . LYS A 1 93 ? -14.371 14.576 22.101 1.00 72.25 93 LYS A O 1
ATOM 750 N N . LEU A 1 94 ? -13.364 13.245 20.587 1.00 71.81 94 LEU A N 1
ATOM 751 C CA . LEU A 1 94 ? -13.529 14.166 19.455 1.00 71.81 94 LEU A CA 1
ATOM 752 C C . LEU A 1 94 ? -15.013 14.431 19.153 1.00 71.81 94 LEU A C 1
ATOM 754 O O . LEU A 1 94 ? -15.372 15.555 18.817 1.00 71.81 94 LEU A O 1
ATOM 758 N N . MET A 1 95 ? -15.869 13.418 19.306 1.00 68.19 95 MET A N 1
ATOM 759 C CA . MET A 1 95 ? -17.318 13.525 19.103 1.00 68.19 95 MET A CA 1
ATOM 760 C C . MET A 1 95 ? -18.026 14.281 20.233 1.00 68.19 95 MET A C 1
ATOM 762 O O . MET A 1 95 ? -18.975 15.017 19.978 1.00 68.19 95 MET A O 1
ATOM 766 N N . GLU A 1 96 ? -17.585 14.098 21.479 1.00 67.94 96 GLU A N 1
ATOM 767 C CA . GLU A 1 96 ? -18.207 14.697 22.668 1.00 67.94 96 GLU A CA 1
ATOM 768 C C . GLU A 1 96 ? -17.834 16.176 22.876 1.00 67.94 96 GLU A C 1
ATOM 770 O O . GLU A 1 96 ? -18.436 16.841 23.718 1.00 67.94 96 GLU A O 1
ATOM 775 N N . GLY A 1 97 ? -16.858 16.716 22.132 1.00 57.41 97 GLY A N 1
ATOM 776 C CA . GLY A 1 97 ? -16.432 18.121 22.239 1.00 57.41 97 GLY A CA 1
ATOM 777 C C . GLY A 1 97 ? -15.874 18.506 23.618 1.00 57.41 97 GLY A C 1
ATOM 778 O O . GLY A 1 97 ? -15.763 19.690 23.934 1.00 57.41 97 GLY A O 1
ATOM 779 N N . SER A 1 98 ? -15.554 17.514 24.453 1.00 52.47 98 SER A N 1
ATOM 780 C CA . SER A 1 98 ? -15.159 17.703 25.847 1.00 52.47 98 SER A CA 1
ATOM 781 C C . SER A 1 98 ? -13.700 18.146 25.957 1.00 52.47 98 SER A C 1
ATOM 783 O O . SER A 1 98 ? -12.787 17.442 25.522 1.00 52.47 98 SER A O 1
ATOM 785 N N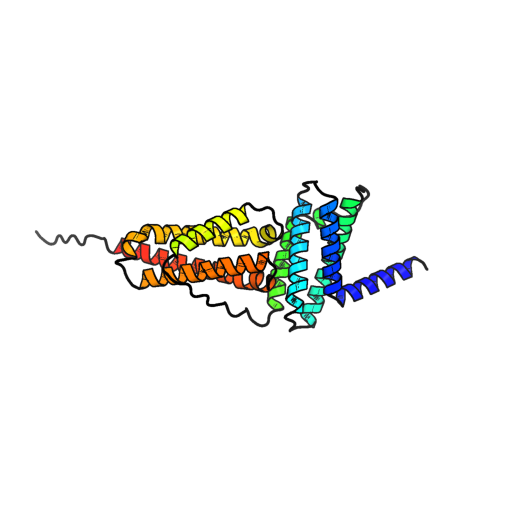 . SER A 1 99 ? -13.477 19.308 26.579 1.00 52.94 99 SER A N 1
ATOM 786 C CA . SER A 1 99 ? -12.149 19.854 26.887 1.00 52.94 99 SER A CA 1
ATOM 787 C C . SER A 1 99 ? -11.551 19.323 28.200 1.00 52.94 99 SER A C 1
ATOM 789 O O . SER A 1 99 ? -10.476 19.768 28.601 1.00 52.94 99 SER A O 1
ATOM 791 N N . GLU A 1 100 ? -12.224 18.413 28.916 1.00 47.06 100 GLU A N 1
ATOM 792 C CA . GLU A 1 100 ? -11.781 17.952 30.239 1.00 47.06 100 GLU A CA 1
ATOM 793 C C . GLU A 1 100 ? -10.851 16.719 30.172 1.00 47.06 100 GLU A C 1
ATOM 795 O O . GLU A 1 100 ? -11.268 15.565 30.185 1.00 47.06 100 GLU A O 1
ATOM 800 N N . ASN A 1 101 ? -9.551 17.037 30.130 1.00 50.44 101 ASN A N 1
ATOM 801 C CA . ASN A 1 101 ? -8.375 16.406 30.754 1.00 50.44 101 ASN A CA 1
ATOM 802 C C . ASN A 1 101 ? -7.965 14.920 30.541 1.00 50.44 101 ASN A C 1
ATOM 804 O O . ASN A 1 101 ? -8.728 13.958 30.612 1.00 50.44 101 ASN A O 1
ATOM 808 N N . ASN A 1 102 ? -6.630 14.785 30.444 1.00 51.62 102 ASN A N 1
ATOM 809 C CA . ASN A 1 102 ? -5.750 13.626 30.681 1.00 51.62 102 ASN A CA 1
ATOM 810 C C . ASN A 1 102 ? -5.610 12.534 29.601 1.00 51.62 102 ASN A C 1
ATOM 812 O O . ASN A 1 102 ? -5.549 11.346 29.909 1.00 51.62 102 ASN A O 1
ATOM 816 N N . ILE A 1 103 ? -5.500 12.909 28.328 1.00 52.28 103 ILE A N 1
ATOM 817 C CA . ILE A 1 103 ? -4.717 12.102 27.379 1.00 52.28 103 ILE A CA 1
ATOM 818 C C . ILE A 1 103 ? -3.681 13.048 26.802 1.00 52.28 103 ILE A C 1
ATOM 820 O O . ILE A 1 103 ? -4.037 14.128 26.337 1.00 52.28 103 ILE A O 1
ATOM 824 N N . ASN A 1 104 ? -2.410 12.676 26.896 1.00 56.31 104 ASN A N 1
ATOM 825 C CA . ASN A 1 104 ? -1.331 13.468 26.336 1.00 56.31 104 ASN A CA 1
ATOM 826 C C . ASN A 1 104 ? -1.565 13.505 24.815 1.00 56.31 104 ASN A C 1
ATOM 828 O O . ASN A 1 104 ? -1.515 12.455 24.178 1.00 56.31 104 ASN A O 1
ATOM 832 N N . GLU A 1 105 ? -1.877 14.662 24.214 1.00 56.00 105 GLU A N 1
ATOM 833 C CA . GLU A 1 105 ? -2.087 14.781 22.751 1.00 56.00 105 GLU A CA 1
ATOM 834 C C . GLU A 1 105 ? -0.909 14.188 21.948 1.00 56.00 105 GLU A C 1
ATOM 836 O O . GLU A 1 105 ? -1.067 13.744 20.809 1.00 56.00 105 GLU A O 1
ATOM 841 N N . THR A 1 106 ? 0.269 14.103 22.575 1.00 63.28 106 THR A N 1
ATOM 842 C CA . THR A 1 106 ? 1.468 13.429 22.068 1.00 63.28 106 THR A CA 1
ATOM 843 C C . THR A 1 106 ? 1.259 11.948 21.738 1.00 63.28 106 THR A C 1
ATOM 845 O O . THR A 1 106 ? 1.838 11.468 20.760 1.00 63.28 106 THR A O 1
ATOM 848 N N . ASP A 1 107 ? 0.410 11.239 22.491 1.00 63.81 107 ASP A N 1
ATOM 849 C CA . ASP A 1 107 ? 0.191 9.785 22.393 1.00 63.81 107 ASP A CA 1
ATOM 850 C C . ASP A 1 107 ? -0.586 9.378 21.130 1.00 63.81 107 ASP A C 1
ATOM 852 O O . ASP A 1 107 ? -0.719 8.193 20.833 1.00 63.81 107 ASP A O 1
ATOM 856 N N . PHE A 1 108 ? -1.101 10.356 20.379 1.00 70.06 108 PHE A N 1
ATOM 857 C CA . PHE A 1 108 ? -1.837 10.157 19.126 1.00 70.06 108 PHE A CA 1
ATOM 858 C C . PHE A 1 108 ? -1.383 11.105 18.020 1.00 70.06 108 PHE A C 1
ATOM 860 O O . PHE A 1 108 ? -2.104 11.359 17.052 1.00 70.06 108 PHE A O 1
ATOM 867 N N . SER A 1 109 ? -0.164 11.622 18.151 1.00 80.94 109 SER A N 1
ATOM 868 C CA . SER A 1 109 ? 0.448 12.422 17.103 1.00 80.94 109 SER A CA 1
ATOM 869 C C . SER A 1 109 ? 0.565 11.616 15.801 1.00 80.94 109 SER A C 1
ATOM 871 O O . SER A 1 109 ? 0.782 10.400 15.803 1.00 80.94 109 SER A O 1
ATOM 873 N N . ALA A 1 110 ? 0.440 12.301 14.662 1.00 83.06 110 ALA A N 1
ATOM 874 C CA . ALA A 1 110 ? 0.599 11.686 13.345 1.00 83.06 110 ALA A CA 1
ATOM 875 C C . ALA A 1 110 ? 1.903 10.864 13.206 1.00 83.06 110 ALA A C 1
ATOM 877 O O . ALA A 1 110 ? 1.827 9.734 12.719 1.00 83.06 110 ALA A O 1
ATOM 878 N N . PRO A 1 111 ? 3.077 11.347 13.675 1.00 86.38 111 PRO A N 1
ATOM 879 C CA . PRO A 1 111 ? 4.311 10.564 13.638 1.00 86.38 111 PRO A CA 1
ATOM 880 C C . PRO A 1 111 ? 4.239 9.278 14.464 1.00 86.38 111 PRO A C 1
ATOM 882 O O . PRO A 1 111 ? 4.709 8.245 13.995 1.00 86.38 111 PRO A O 1
ATOM 885 N N . TYR A 1 112 ? 3.625 9.319 15.653 1.00 87.62 112 TYR A N 1
ATOM 886 C CA . TYR A 1 112 ? 3.474 8.140 16.507 1.00 87.62 112 TYR A CA 1
ATOM 887 C C . TYR A 1 112 ? 2.637 7.055 15.817 1.00 87.62 112 TYR A C 1
ATOM 889 O O . TYR A 1 112 ? 3.071 5.910 15.716 1.00 87.62 112 TYR A O 1
ATOM 897 N N . LEU A 1 113 ? 1.475 7.417 15.262 1.00 88.69 113 LEU A N 1
ATOM 898 C CA . LEU A 1 113 ? 0.602 6.455 14.578 1.00 88.69 113 LEU A CA 1
ATOM 899 C C . LEU A 1 113 ? 1.262 5.846 13.335 1.00 88.69 113 LEU A C 1
ATOM 901 O O . LEU A 1 113 ? 1.140 4.647 13.099 1.00 88.69 113 LEU A O 1
ATOM 905 N N . LEU A 1 114 ? 1.985 6.652 12.554 1.00 89.00 114 LEU A N 1
ATOM 906 C CA . LEU A 1 114 ? 2.731 6.154 11.396 1.00 89.00 114 LEU A CA 1
ATOM 907 C C . LEU A 1 114 ? 3.872 5.218 11.814 1.00 89.00 114 LEU A C 1
ATOM 909 O O . LEU A 1 114 ? 4.083 4.189 11.178 1.00 89.00 114 LEU A O 1
ATOM 913 N N . GLN A 1 115 ? 4.583 5.539 12.896 1.00 91.56 115 GLN A N 1
ATOM 914 C CA . GLN A 1 115 ? 5.631 4.676 13.437 1.00 91.56 115 GLN A CA 1
ATOM 915 C C . GLN A 1 115 ? 5.070 3.326 13.898 1.00 91.56 115 GLN A C 1
ATOM 917 O O . GLN A 1 115 ? 5.673 2.289 13.628 1.00 91.56 115 GLN A O 1
ATOM 922 N N . GLU A 1 116 ? 3.911 3.336 14.548 1.00 91.62 116 GLU A N 1
ATOM 923 C CA . GLU A 1 116 ? 3.216 2.132 14.998 1.00 91.62 116 GLU A CA 1
ATOM 924 C C . GLU A 1 116 ? 2.835 1.224 13.810 1.00 91.62 116 GLU A C 1
ATOM 926 O O . GLU A 1 116 ? 3.067 0.016 13.847 1.00 91.62 116 GLU A O 1
ATOM 931 N N . ILE A 1 117 ? 2.354 1.805 12.701 1.00 91.88 117 ILE A N 1
ATOM 932 C CA . ILE A 1 117 ? 2.087 1.069 11.452 1.00 91.88 117 ILE A CA 1
ATOM 933 C C . ILE A 1 117 ? 3.365 0.421 10.910 1.00 91.88 117 ILE A C 1
ATOM 935 O O . ILE A 1 117 ? 3.358 -0.763 10.573 1.00 91.88 117 ILE A O 1
ATOM 939 N N . GLU A 1 118 ? 4.468 1.166 10.822 1.00 91.81 118 GLU A N 1
ATOM 940 C CA . GLU A 1 118 ? 5.735 0.639 10.298 1.00 91.81 118 GLU A CA 1
ATOM 941 C C . GLU A 1 118 ? 6.297 -0.493 11.173 1.00 91.81 118 GLU A C 1
ATOM 943 O O . GLU A 1 118 ? 6.746 -1.520 10.655 1.00 91.81 118 GLU A O 1
ATOM 948 N N . GLN A 1 119 ? 6.204 -0.366 12.500 1.00 91.38 119 GLN A N 1
ATOM 949 C CA . GLN A 1 119 ? 6.565 -1.443 13.426 1.00 91.38 119 GLN A CA 1
ATOM 950 C C . GLN A 1 119 ? 5.693 -2.678 13.201 1.00 91.38 119 GLN A C 1
ATOM 952 O O . GLN A 1 119 ? 6.205 -3.795 13.081 1.00 91.38 119 GLN A O 1
ATOM 957 N N . MET A 1 120 ? 4.380 -2.487 13.069 1.00 89.56 120 MET A N 1
ATOM 958 C CA . MET A 1 120 ? 3.456 -3.582 12.812 1.00 89.56 120 MET A CA 1
ATOM 959 C C . MET A 1 120 ? 3.685 -4.253 11.454 1.00 89.56 120 MET A C 1
ATOM 961 O O . MET A 1 120 ? 3.599 -5.480 11.383 1.00 89.56 120 MET A O 1
ATOM 965 N N . LYS A 1 121 ? 4.022 -3.509 10.389 1.00 89.12 121 LYS A N 1
ATOM 966 C CA . LYS A 1 121 ? 4.459 -4.086 9.101 1.00 89.12 121 LYS A CA 1
ATOM 967 C C . LYS A 1 121 ? 5.664 -5.011 9.317 1.00 89.12 121 LYS A C 1
ATOM 969 O O . LYS A 1 121 ? 5.652 -6.148 8.845 1.00 89.12 121 LYS A O 1
ATOM 974 N N . GLY A 1 122 ? 6.657 -4.567 10.093 1.00 87.75 122 GLY A N 1
ATOM 975 C CA . GLY A 1 122 ? 7.849 -5.349 10.432 1.00 87.75 122 GLY A CA 1
ATOM 976 C C . GLY A 1 122 ? 7.545 -6.635 11.210 1.00 87.75 122 GLY A C 1
ATOM 977 O O . GLY A 1 122 ? 8.005 -7.713 10.836 1.00 87.75 122 GLY A O 1
ATOM 978 N N . TYR A 1 123 ? 6.719 -6.560 12.256 1.00 83.69 123 TYR A N 1
ATOM 979 C CA . TYR A 1 123 ? 6.279 -7.749 12.999 1.00 83.69 123 TYR A CA 1
ATOM 980 C C . TYR A 1 123 ? 5.440 -8.695 12.139 1.00 83.69 123 TYR A C 1
ATOM 982 O O . TYR A 1 123 ? 5.562 -9.914 12.254 1.00 83.69 123 TYR A O 1
ATOM 990 N N . SER A 1 124 ? 4.622 -8.141 11.243 1.00 81.75 124 SER A N 1
ATOM 991 C CA . SER A 1 124 ? 3.762 -8.925 10.363 1.00 81.75 124 SER A CA 1
ATOM 992 C C . SER A 1 124 ? 4.572 -9.816 9.426 1.00 81.75 124 SER A C 1
ATOM 994 O O . SER A 1 124 ? 4.125 -10.925 9.165 1.00 81.75 124 SER A O 1
ATOM 996 N N . ILE A 1 125 ? 5.789 -9.427 9.014 1.00 81.25 125 ILE A N 1
ATOM 997 C CA . ILE A 1 125 ? 6.710 -10.309 8.265 1.00 81.25 125 ILE A CA 1
ATOM 998 C C . ILE A 1 125 ? 6.905 -11.646 8.992 1.00 81.25 125 ILE A C 1
ATOM 1000 O O . ILE A 1 125 ? 6.886 -12.697 8.360 1.00 81.25 125 ILE A O 1
ATOM 1004 N N . GLN A 1 126 ? 7.035 -11.623 10.322 1.00 76.56 126 GLN A N 1
ATOM 1005 C CA . GLN A 1 126 ? 7.280 -12.821 11.131 1.00 76.56 126 GLN A CA 1
ATOM 1006 C C . GLN A 1 126 ? 6.064 -13.748 11.258 1.00 76.56 126 GLN A C 1
ATOM 1008 O O . GLN A 1 126 ? 6.209 -14.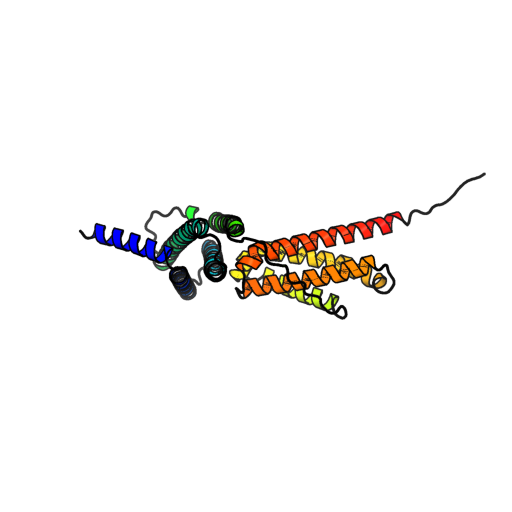865 11.763 1.00 76.56 126 GLN A O 1
ATOM 1013 N N . LEU A 1 127 ? 4.878 -13.281 10.859 1.00 74.81 127 LEU A N 1
ATOM 1014 C CA . LEU A 1 127 ? 3.650 -14.075 10.839 1.00 74.81 127 LEU A CA 1
ATOM 1015 C C . LEU A 1 127 ? 3.526 -14.909 9.555 1.00 74.81 127 LEU A C 1
ATOM 1017 O O . LEU A 1 127 ? 2.794 -15.897 9.550 1.00 74.81 127 LEU A O 1
ATOM 1021 N N . PHE A 1 128 ? 4.250 -14.558 8.487 1.00 71.31 128 PHE A N 1
ATOM 1022 C CA . PHE A 1 128 ? 4.261 -15.317 7.236 1.00 71.31 128 PHE A CA 1
ATOM 1023 C C . PHE A 1 128 ? 5.414 -16.329 7.221 1.00 71.31 128 PHE A C 1
ATOM 1025 O O . PHE A 1 128 ? 6.554 -15.988 7.523 1.00 71.31 128 PHE A O 1
ATOM 1032 N N . LEU A 1 129 ? 5.139 -17.575 6.812 1.00 61.81 129 LEU A N 1
ATOM 1033 C CA . LEU A 1 129 ? 6.182 -18.601 6.644 1.00 61.81 129 LEU A CA 1
ATOM 1034 C C . LEU A 1 129 ? 7.107 -18.335 5.449 1.00 61.81 129 LEU A C 1
ATOM 1036 O O . LEU A 1 129 ? 8.291 -18.661 5.486 1.00 61.81 129 LEU A O 1
ATOM 1040 N N . LYS A 1 130 ? 6.547 -17.806 4.360 1.00 67.75 130 LYS A N 1
ATOM 1041 C CA . LYS A 1 130 ? 7.252 -17.508 3.113 1.00 67.75 130 LYS A CA 1
ATOM 1042 C C . LYS A 1 130 ? 6.602 -16.284 2.484 1.00 67.75 130 LYS A C 1
ATOM 1044 O O . LYS A 1 130 ? 5.386 -16.106 2.592 1.00 67.75 130 LYS A O 1
ATOM 1049 N N . ALA A 1 131 ? 7.404 -15.475 1.799 1.00 67.12 131 ALA A N 1
ATOM 1050 C CA . ALA A 1 131 ? 6.860 -14.499 0.869 1.00 67.12 131 ALA A CA 1
ATOM 1051 C C . ALA A 1 131 ? 5.957 -15.228 -0.150 1.00 67.12 131 ALA A C 1
ATOM 1053 O O . ALA A 1 131 ? 6.302 -16.337 -0.577 1.00 67.12 131 ALA A O 1
ATOM 1054 N N . PRO A 1 132 ? 4.813 -14.644 -0.537 1.00 67.44 132 PRO A N 1
ATOM 1055 C CA . PRO A 1 132 ? 4.009 -15.189 -1.619 1.00 67.44 132 PRO A CA 1
ATOM 1056 C C . PRO A 1 132 ? 4.867 -15.348 -2.870 1.00 67.44 132 PRO A C 1
ATOM 1058 O O . PRO A 1 132 ? 5.719 -14.502 -3.152 1.00 67.44 132 PRO A O 1
ATOM 1061 N N . GLU A 1 133 ? 4.617 -16.412 -3.627 1.00 61.72 133 GLU A N 1
ATOM 1062 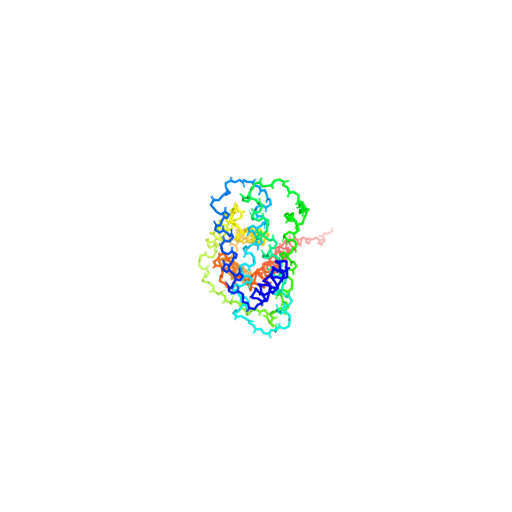C CA . GLU A 1 133 ? 5.149 -16.533 -4.983 1.00 61.72 133 GLU A CA 1
ATOM 1063 C C . GLU A 1 133 ? 4.713 -15.282 -5.762 1.00 61.72 133 GLU A C 1
ATOM 1065 O O . GLU A 1 133 ? 3.523 -14.957 -5.805 1.00 61.72 133 GLU A O 1
ATOM 1070 N N . SER A 1 134 ? 5.667 -14.537 -6.327 1.00 60.06 134 SER A N 1
ATOM 1071 C CA . SER A 1 134 ? 5.317 -13.385 -7.156 1.00 60.06 134 SER A CA 1
ATOM 1072 C C . SER A 1 134 ? 4.569 -13.888 -8.384 1.00 60.06 134 SER A C 1
ATOM 1074 O O . SER A 1 134 ? 5.077 -14.765 -9.087 1.00 60.06 134 SER A O 1
ATOM 1076 N N . SER A 1 135 ? 3.399 -13.325 -8.673 1.00 57.34 135 SER A N 1
ATOM 1077 C CA . SER A 1 135 ? 2.688 -13.617 -9.914 1.00 57.34 135 SER A CA 1
ATOM 1078 C C . SER A 1 135 ? 3.561 -13.215 -11.106 1.00 57.34 135 SER A C 1
ATOM 1080 O O . SER A 1 135 ? 3.858 -12.034 -11.279 1.00 57.34 135 SER A O 1
ATOM 1082 N N . GLN A 1 136 ? 3.970 -14.181 -11.932 1.00 58.22 136 GLN A N 1
ATOM 1083 C CA . GLN A 1 136 ? 4.596 -13.901 -13.226 1.00 58.22 136 GLN A CA 1
ATOM 1084 C C . GLN A 1 136 ? 3.498 -13.516 -14.219 1.00 58.22 136 GLN A C 1
ATOM 1086 O O . GLN A 1 136 ? 2.990 -14.353 -14.964 1.00 58.22 136 GLN A O 1
ATOM 1091 N N . ILE A 1 137 ? 3.087 -12.252 -14.186 1.00 60.94 137 ILE A N 1
ATOM 1092 C CA . ILE A 1 137 ? 2.219 -11.692 -15.219 1.00 60.94 137 ILE A CA 1
ATOM 1093 C C . ILE A 1 137 ? 3.119 -11.415 -16.425 1.00 60.94 137 ILE A C 1
ATOM 1095 O O . ILE A 1 137 ? 4.047 -10.622 -16.315 1.00 60.94 137 ILE A O 1
ATOM 1099 N N . ARG A 1 138 ? 2.871 -12.097 -17.549 1.00 62.22 138 ARG A N 1
ATOM 1100 C CA . ARG A 1 138 ? 3.505 -11.790 -18.839 1.00 62.22 138 ARG A CA 1
ATOM 1101 C C . ARG A 1 138 ? 2.484 -11.161 -19.763 1.00 62.22 138 ARG A C 1
ATOM 1103 O O . ARG A 1 138 ? 1.436 -11.762 -20.001 1.00 62.22 138 ARG A O 1
ATOM 1110 N N . PHE A 1 139 ? 2.796 -9.977 -20.278 1.00 65.62 139 PHE A N 1
ATOM 1111 C CA . PHE A 1 139 ? 1.864 -9.202 -21.092 1.00 65.62 139 PHE A CA 1
ATOM 1112 C C . PHE A 1 139 ? 2.326 -9.069 -22.559 1.00 65.62 139 PHE A C 1
ATOM 1114 O O . PHE A 1 139 ? 3.532 -9.045 -22.818 1.00 65.62 139 PHE A O 1
ATOM 1121 N N . PRO A 1 140 ? 1.394 -8.990 -23.533 1.00 61.31 140 PRO A N 1
ATOM 1122 C CA . PRO A 1 140 ? 1.718 -8.737 -24.937 1.00 61.31 140 PRO A CA 1
ATOM 1123 C C . PRO A 1 140 ? 2.473 -7.418 -25.159 1.00 61.31 140 PRO A C 1
ATOM 1125 O O . PRO A 1 140 ? 2.147 -6.381 -24.592 1.00 61.31 140 PRO A O 1
ATOM 1128 N N . MET A 1 141 ? 3.479 -7.448 -26.029 1.00 63.44 141 MET A N 1
ATOM 1129 C CA . MET A 1 141 ? 4.445 -6.357 -26.215 1.00 63.44 141 MET A CA 1
ATOM 1130 C C . MET A 1 141 ? 3.862 -5.116 -26.917 1.00 63.44 141 MET A C 1
ATOM 1132 O O . MET A 1 141 ? 4.419 -4.021 -26.811 1.00 63.44 141 MET A O 1
ATOM 1136 N N . ASP A 1 142 ? 2.763 -5.298 -27.644 1.00 65.38 142 ASP A N 1
ATOM 1137 C CA . ASP A 1 142 ? 2.388 -4.453 -28.780 1.00 65.38 142 ASP A CA 1
ATOM 1138 C C . ASP A 1 142 ? 2.000 -3.021 -28.366 1.00 65.38 142 ASP A C 1
ATOM 1140 O O . ASP A 1 142 ? 2.279 -2.073 -29.098 1.00 65.38 142 ASP A O 1
ATOM 1144 N N . ASP A 1 143 ? 1.493 -2.844 -27.139 1.00 74.25 143 ASP A N 1
ATOM 1145 C CA . ASP A 1 143 ? 1.061 -1.551 -26.583 1.00 74.25 143 ASP A CA 1
ATOM 1146 C C . ASP A 1 143 ? 1.806 -1.138 -25.296 1.00 74.25 143 ASP A C 1
ATOM 1148 O O . ASP A 1 143 ? 1.352 -0.274 -24.539 1.00 74.25 143 ASP A O 1
ATOM 1152 N N . GLY A 1 144 ? 2.993 -1.699 -25.035 1.00 83.94 144 GLY A N 1
ATOM 1153 C CA . GLY A 1 144 ? 3.699 -1.513 -23.759 1.00 83.94 144 GLY A CA 1
ATOM 1154 C C . GLY A 1 144 ? 3.955 -0.050 -23.352 1.00 83.94 144 GLY A C 1
ATOM 1155 O O . GLY A 1 144 ? 3.810 0.311 -22.184 1.00 83.94 144 GLY A O 1
ATOM 1156 N N . LEU A 1 145 ? 4.284 0.842 -24.299 1.00 83.75 145 LEU A N 1
ATOM 1157 C CA . LEU A 1 145 ? 4.481 2.262 -23.959 1.00 83.75 145 LEU A CA 1
ATOM 1158 C C . LEU A 1 145 ? 3.157 2.967 -23.627 1.00 83.75 145 LEU A C 1
ATOM 1160 O O . LEU A 1 145 ? 3.127 3.832 -22.751 1.00 83.75 145 LEU A O 1
ATOM 1164 N N . LEU A 1 146 ? 2.076 2.626 -24.334 1.00 86.75 146 LEU A N 1
ATOM 1165 C CA . LEU A 1 146 ? 0.753 3.175 -24.047 1.00 86.75 146 LEU A CA 1
ATOM 1166 C C . LEU A 1 146 ? 0.326 2.776 -22.634 1.00 86.75 146 LEU A C 1
ATOM 1168 O O . LEU A 1 146 ? -0.056 3.649 -21.855 1.00 86.75 146 LEU A O 1
ATOM 1172 N N . PHE A 1 147 ? 0.489 1.498 -22.288 1.00 88.69 147 PHE A N 1
ATOM 1173 C CA . PHE A 1 147 ? 0.250 0.997 -20.940 1.00 88.69 147 PHE A CA 1
ATOM 1174 C C . PHE A 1 147 ? 1.043 1.776 -19.884 1.00 88.69 147 PHE A C 1
ATOM 1176 O O . PHE A 1 147 ? 0.452 2.328 -18.959 1.00 88.69 147 PHE A O 1
ATOM 1183 N N . MET A 1 148 ? 2.361 1.915 -20.061 1.00 89.56 148 MET A N 1
ATOM 1184 C CA . MET A 1 148 ? 3.212 2.664 -19.127 1.00 89.56 148 MET A CA 1
ATOM 1185 C C . MET A 1 148 ? 2.730 4.106 -18.918 1.00 89.56 148 MET A C 1
ATOM 1187 O O . MET A 1 148 ? 2.733 4.606 -17.795 1.00 89.56 148 MET A O 1
ATOM 1191 N N . ASN A 1 149 ? 2.280 4.783 -19.979 1.00 90.94 149 ASN A N 1
ATOM 1192 C CA . ASN A 1 149 ? 1.738 6.140 -19.868 1.00 90.94 149 ASN A CA 1
ATOM 1193 C C . ASN A 1 149 ? 0.420 6.182 -19.078 1.00 90.94 149 ASN A C 1
ATOM 1195 O O . ASN A 1 149 ? 0.213 7.106 -18.290 1.00 90.94 149 ASN A O 1
ATOM 1199 N N . LEU A 1 150 ? -0.469 5.209 -19.296 1.00 93.12 150 LEU A N 1
ATOM 1200 C CA . LEU A 1 150 ? -1.738 5.104 -18.573 1.00 93.12 150 LEU A CA 1
ATOM 1201 C C . LEU A 1 150 ? -1.507 4.791 -17.095 1.00 93.12 150 LEU A C 1
ATOM 1203 O O . LEU A 1 150 ? -2.077 5.468 -16.240 1.00 93.12 150 LEU A O 1
ATOM 1207 N N . LEU A 1 151 ? -0.608 3.852 -16.795 1.00 94.12 151 LEU A N 1
ATOM 1208 C CA . LEU A 1 151 ? -0.226 3.522 -15.428 1.00 94.12 151 LEU A CA 1
ATOM 1209 C C . LEU A 1 151 ? 0.360 4.740 -14.709 1.00 94.12 151 LEU A C 1
ATOM 1211 O O . LEU A 1 151 ? -0.061 5.064 -13.605 1.00 94.12 151 LEU A O 1
ATOM 1215 N N . LEU A 1 152 ? 1.275 5.477 -15.341 1.00 95.62 152 LEU A N 1
ATOM 1216 C CA . LEU A 1 152 ? 1.839 6.696 -14.754 1.00 95.62 152 LEU A CA 1
ATOM 1217 C C . LEU A 1 152 ? 0.790 7.781 -14.496 1.00 95.62 152 LEU A C 1
ATOM 1219 O O . LEU A 1 152 ? 0.885 8.498 -13.500 1.00 95.62 152 LEU A O 1
ATOM 1223 N N . ARG A 1 153 ? -0.217 7.916 -15.367 1.00 96.31 153 ARG A N 1
ATOM 1224 C CA . ARG A 1 153 ? -1.348 8.819 -15.117 1.00 96.31 153 ARG A CA 1
ATOM 1225 C C . ARG A 1 153 ? -2.132 8.367 -13.888 1.00 96.31 153 ARG A C 1
ATOM 1227 O O . ARG A 1 153 ? -2.323 9.166 -12.980 1.00 96.31 153 ARG A O 1
ATOM 1234 N N . HIS A 1 154 ? -2.483 7.087 -13.825 1.00 95.81 154 HIS A N 1
ATOM 1235 C CA . HIS A 1 154 ? -3.195 6.521 -12.686 1.00 95.81 154 HIS A CA 1
ATOM 1236 C C . HIS A 1 154 ? -2.419 6.704 -11.371 1.00 95.81 154 HIS A C 1
ATOM 1238 O O . HIS A 1 154 ? -2.984 7.156 -10.379 1.00 95.81 154 HIS A O 1
ATOM 1244 N N . LEU A 1 155 ? -1.108 6.445 -11.361 1.00 95.94 155 LEU A N 1
ATOM 1245 C CA . LEU A 1 155 ? -0.268 6.659 -10.182 1.00 95.94 155 LEU A CA 1
ATOM 1246 C C . LEU A 1 155 ? -0.192 8.133 -9.771 1.00 95.94 155 LEU A C 1
ATOM 1248 O O . LEU A 1 155 ? -0.134 8.415 -8.579 1.00 95.94 155 LEU A O 1
ATOM 1252 N N . ASN A 1 156 ? -0.210 9.074 -10.719 1.00 96.06 156 ASN A N 1
ATOM 1253 C CA . ASN A 1 156 ? -0.289 10.504 -10.407 1.00 96.06 156 ASN A CA 1
ATOM 1254 C C . ASN A 1 156 ? -1.628 10.874 -9.760 1.00 96.06 156 ASN A C 1
ATOM 1256 O O . ASN A 1 156 ? -1.636 11.568 -8.742 1.00 96.06 156 ASN A O 1
ATOM 1260 N N . ASP A 1 157 ? -2.735 10.371 -10.306 1.00 95.94 157 ASP A N 1
ATOM 1261 C CA . ASP A 1 157 ? -4.072 10.600 -9.755 1.00 95.94 157 ASP A CA 1
ATOM 1262 C C . ASP A 1 157 ? -4.177 10.028 -8.332 1.00 95.94 157 ASP A C 1
ATOM 1264 O O . ASP A 1 157 ? -4.642 10.705 -7.410 1.00 95.94 157 ASP A O 1
ATOM 1268 N N . LEU A 1 158 ? -3.647 8.818 -8.114 1.00 95.25 158 LEU A N 1
ATOM 1269 C CA . LEU A 1 158 ? -3.527 8.230 -6.782 1.00 95.25 158 LEU A CA 1
ATOM 1270 C C . LEU A 1 158 ? -2.627 9.072 -5.875 1.00 95.25 158 LEU A C 1
ATOM 1272 O O . LEU A 1 158 ? -2.995 9.336 -4.741 1.00 95.25 158 LEU A O 1
ATOM 1276 N N . PHE A 1 159 ? -1.475 9.546 -6.342 1.00 92.69 159 PHE A N 1
ATOM 1277 C CA . PHE A 1 159 ? -0.542 10.303 -5.504 1.00 92.69 159 PHE A CA 1
ATOM 1278 C C . PHE A 1 159 ? -1.135 11.622 -4.974 1.00 92.69 159 PHE A C 1
ATOM 1280 O O . PHE A 1 159 ? -0.827 12.042 -3.853 1.00 92.69 159 PHE A O 1
ATOM 1287 N N . ILE A 1 160 ? -2.017 12.262 -5.746 1.00 93.25 160 ILE A N 1
ATOM 1288 C CA . ILE A 1 160 ? -2.723 13.493 -5.352 1.00 93.25 160 ILE A CA 1
ATOM 1289 C C . ILE A 1 160 ? -3.958 13.182 -4.483 1.00 93.25 160 ILE A C 1
ATOM 1291 O O . ILE A 1 160 ? -4.431 14.050 -3.749 1.00 93.25 160 ILE A O 1
ATOM 1295 N N . SER A 1 161 ? -4.452 11.941 -4.499 1.00 90.62 161 SER A N 1
ATOM 1296 C CA . SER A 1 161 ? -5.613 11.520 -3.714 1.00 90.62 161 SER A CA 1
ATOM 1297 C C . SER A 1 161 ? -5.399 11.654 -2.200 1.00 90.62 161 SER A C 1
ATOM 1299 O O . SER A 1 161 ? -4.319 11.400 -1.654 1.00 90.62 161 SER A O 1
ATOM 1301 N N . ASN A 1 162 ? -6.490 12.014 -1.517 1.00 86.25 162 ASN A N 1
ATOM 1302 C CA . ASN A 1 162 ? -6.591 12.102 -0.059 1.00 86.25 162 ASN A CA 1
ATOM 1303 C C . ASN A 1 162 ? -7.241 10.862 0.577 1.00 86.25 162 ASN A C 1
ATOM 1305 O O . ASN A 1 162 ? -7.518 10.866 1.776 1.00 86.25 162 ASN A O 1
ATOM 1309 N N . ALA A 1 163 ? -7.496 9.802 -0.198 1.00 88.75 163 ALA A N 1
ATOM 1310 C CA . ALA A 1 163 ? -8.044 8.559 0.338 1.00 88.75 163 ALA A CA 1
ATOM 1311 C C . ALA A 1 163 ? -7.109 7.947 1.398 1.00 88.75 163 ALA A C 1
ATOM 1313 O O . ALA A 1 163 ? -5.890 7.919 1.228 1.00 88.75 163 ALA A O 1
ATOM 1314 N N . TYR A 1 164 ? -7.670 7.419 2.488 1.00 87.75 164 TYR A N 1
ATOM 1315 C CA . TYR A 1 164 ? -6.873 6.864 3.590 1.00 87.75 164 TYR A CA 1
ATOM 1316 C C . TYR A 1 164 ? -6.071 5.624 3.179 1.00 87.75 164 TYR A C 1
ATOM 1318 O O . TYR A 1 164 ? -4.914 5.488 3.572 1.00 87.75 164 TYR A O 1
ATOM 1326 N N . SER A 1 165 ? -6.643 4.773 2.320 1.00 87.81 165 SER A N 1
ATOM 1327 C CA . SER A 1 165 ? -5.947 3.625 1.723 1.00 87.81 165 SER A CA 1
ATOM 1328 C C . SER A 1 165 ? -4.752 4.049 0.872 1.00 87.81 165 SER A C 1
ATOM 1330 O O . SER A 1 165 ? -3.706 3.414 0.930 1.00 87.81 165 SER A O 1
ATOM 1332 N N . VAL A 1 166 ? -4.866 5.163 0.145 1.00 92.12 166 VAL A N 1
ATOM 1333 C CA . VAL A 1 166 ? -3.749 5.753 -0.603 1.00 92.12 166 VAL A CA 1
ATOM 1334 C C . VAL A 1 166 ? -2.708 6.324 0.352 1.00 92.12 166 VAL A C 1
ATOM 1336 O O . VAL A 1 166 ? -1.522 6.066 0.178 1.00 92.12 166 VAL A O 1
ATOM 1339 N N . ALA A 1 167 ? -3.126 7.084 1.368 1.00 91.62 167 ALA A N 1
ATOM 1340 C CA . ALA A 1 167 ? -2.217 7.687 2.340 1.00 91.62 167 ALA A CA 1
ATOM 1341 C C . ALA A 1 167 ? -1.357 6.635 3.069 1.00 91.62 167 ALA A C 1
ATOM 1343 O O . ALA A 1 167 ? -0.180 6.893 3.318 1.00 91.62 167 ALA A O 1
ATOM 1344 N N . LEU A 1 168 ? -1.906 5.439 3.321 1.00 92.25 168 LEU A N 1
ATOM 1345 C CA . LEU A 1 168 ? -1.192 4.291 3.891 1.00 92.25 168 LEU A CA 1
ATOM 1346 C C . LEU A 1 168 ? 0.006 3.818 3.045 1.00 92.25 168 LEU A C 1
ATOM 1348 O O . LEU A 1 168 ? 0.997 3.356 3.610 1.00 92.25 168 LEU A O 1
ATOM 1352 N N . ILE A 1 169 ? -0.083 3.922 1.714 1.00 92.44 169 ILE A N 1
ATOM 1353 C CA . ILE A 1 169 ? 0.939 3.447 0.759 1.00 92.44 169 ILE A CA 1
ATOM 1354 C C . ILE A 1 169 ? 1.543 4.571 -0.091 1.00 92.44 169 ILE A C 1
ATOM 1356 O O . ILE A 1 169 ? 2.136 4.334 -1.145 1.00 92.44 169 ILE A O 1
ATOM 1360 N N . LYS A 1 170 ? 1.366 5.829 0.326 1.00 93.06 170 LYS A N 1
ATOM 1361 C CA . LYS A 1 170 ? 1.689 7.006 -0.493 1.00 93.06 170 LYS A CA 1
ATOM 1362 C C . LYS A 1 170 ? 3.178 7.108 -0.811 1.00 93.06 170 LYS A C 1
ATOM 1364 O O . LYS A 1 170 ? 3.548 7.492 -1.921 1.00 93.06 170 LYS A O 1
ATOM 1369 N N . LYS A 1 171 ? 4.028 6.739 0.151 1.00 91.50 171 LYS A N 1
ATOM 1370 C CA . LYS A 1 171 ? 5.485 6.692 -0.020 1.00 91.50 171 LYS A CA 1
ATOM 1371 C C . LYS A 1 171 ? 5.864 5.666 -1.088 1.00 91.50 171 LYS A C 1
ATOM 1373 O O . LYS A 1 171 ? 6.676 5.951 -1.963 1.00 91.50 171 LYS A O 1
ATOM 1378 N N . GLU A 1 172 ? 5.264 4.486 -1.024 1.00 90.81 172 GLU A N 1
ATOM 1379 C CA . GLU A 1 172 ? 5.485 3.382 -1.945 1.00 90.81 172 GLU A CA 1
ATOM 1380 C C . GLU A 1 172 ? 5.001 3.721 -3.363 1.00 90.81 172 GLU A C 1
ATOM 1382 O O . GLU A 1 172 ? 5.752 3.516 -4.317 1.00 90.81 172 GLU A O 1
ATOM 1387 N N . ILE A 1 173 ? 3.817 4.334 -3.503 1.00 93.69 173 ILE A N 1
ATOM 1388 C CA . ILE A 1 173 ? 3.313 4.858 -4.787 1.00 93.69 173 ILE A CA 1
ATOM 1389 C C . ILE A 1 173 ? 4.305 5.862 -5.387 1.00 93.69 173 ILE A C 1
ATOM 1391 O O . ILE A 1 173 ? 4.624 5.759 -6.570 1.00 93.69 173 ILE A O 1
ATOM 1395 N N . GLY A 1 174 ? 4.819 6.800 -4.583 1.00 94.12 174 GLY A N 1
ATOM 1396 C CA . GLY A 1 174 ? 5.809 7.784 -5.031 1.00 94.12 174 GLY A CA 1
ATOM 1397 C C . GLY A 1 174 ? 7.069 7.129 -5.603 1.00 94.12 174 GLY A C 1
ATOM 1398 O O . GLY A 1 174 ? 7.459 7.431 -6.729 1.00 94.12 174 GLY A O 1
ATOM 1399 N N . MET A 1 175 ? 7.643 6.159 -4.882 1.00 91.19 175 MET A N 1
ATOM 1400 C CA . MET A 1 175 ? 8.839 5.433 -5.336 1.00 91.19 175 MET A CA 1
ATOM 1401 C C . MET A 1 175 ? 8.605 4.662 -6.642 1.00 91.19 175 MET A C 1
ATOM 1403 O O . MET A 1 175 ? 9.449 4.694 -7.541 1.00 91.19 175 MET A O 1
ATOM 1407 N N . VAL A 1 176 ? 7.474 3.958 -6.755 1.00 92.31 176 VAL A N 1
ATOM 1408 C CA . VAL A 1 176 ? 7.114 3.215 -7.973 1.00 92.31 176 VAL A CA 1
ATOM 1409 C C . VAL A 1 176 ? 6.944 4.178 -9.143 1.00 92.31 176 VAL A C 1
ATOM 1411 O O . VAL A 1 176 ? 7.515 3.955 -10.208 1.00 92.31 176 VAL A O 1
ATOM 1414 N N . LYS A 1 177 ? 6.212 5.275 -8.932 1.00 94.56 177 LYS A N 1
ATOM 1415 C CA . LYS A 1 177 ? 5.954 6.294 -9.948 1.00 94.56 177 LYS A CA 1
ATOM 1416 C C . LYS A 1 177 ? 7.256 6.899 -10.483 1.00 94.56 177 LYS A C 1
ATOM 1418 O O . LYS A 1 177 ? 7.476 6.851 -11.689 1.00 94.56 177 LYS A O 1
ATOM 1423 N N . GLU A 1 178 ? 8.129 7.403 -9.609 1.00 92.31 178 GLU A N 1
ATOM 1424 C CA . GLU A 1 178 ? 9.424 7.989 -9.998 1.00 92.31 178 GLU A CA 1
ATOM 1425 C C . GLU A 1 178 ? 10.262 7.008 -10.826 1.00 92.31 178 GLU A C 1
ATOM 1427 O O . GLU A 1 178 ? 10.832 7.354 -11.864 1.00 92.31 178 GLU A O 1
ATOM 1432 N N . SER A 1 179 ? 10.292 5.748 -10.397 1.00 90.00 179 SER A N 1
ATOM 1433 C CA . SER A 1 179 ? 11.083 4.723 -11.066 1.00 90.00 179 SER A CA 1
ATOM 1434 C C . SER A 1 179 ? 10.510 4.353 -12.445 1.00 90.00 179 SER A C 1
ATOM 1436 O O . SER A 1 179 ? 11.259 4.160 -13.405 1.00 90.00 179 SER A O 1
ATOM 1438 N N . LEU A 1 180 ? 9.180 4.301 -12.586 1.00 91.25 180 LEU A N 1
ATOM 1439 C CA . LEU A 1 180 ? 8.515 4.083 -13.875 1.00 91.25 180 LEU A CA 1
ATOM 1440 C C . LEU A 1 180 ? 8.669 5.286 -14.820 1.00 91.25 180 LEU A C 1
ATOM 1442 O O . LEU A 1 180 ? 8.821 5.090 -16.027 1.00 91.25 180 LEU A O 1
ATOM 1446 N N . GLU A 1 181 ? 8.676 6.520 -14.305 1.00 92.44 181 GLU A N 1
ATOM 1447 C CA . GLU A 1 181 ? 8.954 7.729 -15.096 1.00 92.44 181 GLU A CA 1
ATOM 1448 C C . GLU A 1 181 ? 10.372 7.698 -15.669 1.00 92.44 181 GLU A C 1
ATOM 1450 O O . GLU A 1 181 ? 10.573 7.991 -16.854 1.00 92.44 181 GLU A O 1
ATOM 1455 N N . PHE A 1 182 ? 11.343 7.274 -14.858 1.00 87.81 182 PHE A N 1
ATOM 1456 C CA . PHE A 1 182 ? 12.716 7.086 -15.306 1.00 87.81 182 PHE A CA 1
ATOM 1457 C C . PHE A 1 182 ? 12.817 6.009 -16.391 1.00 87.81 182 PHE A C 1
ATOM 1459 O O . PHE A 1 182 ? 13.388 6.265 -17.453 1.00 87.81 182 PHE A O 1
ATOM 1466 N N . LEU A 1 183 ? 12.222 4.829 -16.172 1.00 86.06 183 LEU A N 1
ATOM 1467 C CA . LEU A 1 183 ? 12.194 3.759 -17.176 1.00 86.06 183 LEU A CA 1
ATOM 1468 C C . LEU A 1 183 ? 11.569 4.241 -18.489 1.00 86.06 183 LEU A C 1
ATOM 1470 O O . LEU A 1 183 ? 12.170 4.083 -19.552 1.00 86.06 183 LEU A O 1
ATOM 1474 N N . ARG A 1 184 ? 10.403 4.894 -18.424 1.00 87.69 184 ARG A N 1
ATOM 1475 C CA . ARG A 1 184 ? 9.737 5.473 -19.597 1.00 87.69 184 ARG A CA 1
ATOM 1476 C C . ARG A 1 184 ? 10.660 6.438 -20.344 1.00 87.69 184 ARG A C 1
ATOM 1478 O O . ARG A 1 184 ? 10.723 6.375 -21.567 1.00 87.69 184 ARG A O 1
ATOM 1485 N N . SER A 1 185 ? 11.352 7.332 -19.638 1.00 85.25 185 SER A N 1
ATOM 1486 C CA . SER A 1 185 ? 12.278 8.299 -20.245 1.00 85.25 185 SER A CA 1
ATOM 1487 C C . SER A 1 185 ? 13.453 7.602 -20.934 1.00 85.25 185 SER A C 1
ATOM 1489 O O . SER A 1 185 ? 13.766 7.905 -22.088 1.00 85.25 185 SER A O 1
ATOM 1491 N N . SER A 1 186 ? 14.056 6.622 -20.261 1.00 80.62 186 SER A N 1
ATOM 1492 C CA . SER A 1 186 ? 15.188 5.852 -20.776 1.00 80.62 186 SER A CA 1
ATOM 1493 C C . SER A 1 186 ? 14.831 5.086 -22.047 1.00 80.62 186 SER A C 1
ATOM 1495 O O . SER A 1 186 ? 15.533 5.217 -23.043 1.00 80.62 186 SER A O 1
ATOM 1497 N N . PHE A 1 187 ? 13.706 4.369 -22.072 1.00 77.94 187 PHE A N 1
ATOM 1498 C CA . PHE A 1 187 ? 13.272 3.632 -23.266 1.00 77.94 187 PHE A CA 1
ATOM 1499 C C . PHE A 1 187 ? 12.621 4.523 -24.333 1.00 77.94 187 PHE A C 1
ATOM 1501 O O . PHE A 1 187 ? 12.701 4.223 -25.521 1.00 77.94 187 PHE A O 1
ATOM 1508 N N . GLY A 1 188 ? 12.018 5.650 -23.944 1.00 71.50 188 GLY A N 1
ATOM 1509 C CA . GLY A 1 188 ? 11.452 6.633 -24.869 1.00 71.50 188 GLY A CA 1
ATOM 1510 C C . GLY A 1 188 ? 12.509 7.273 -25.772 1.00 71.50 188 GLY A C 1
ATOM 1511 O O . GLY A 1 188 ? 12.252 7.470 -26.958 1.00 71.50 188 GLY A O 1
ATOM 1512 N N . LYS A 1 189 ? 13.715 7.519 -25.241 1.00 66.75 189 LYS A N 1
ATOM 1513 C CA . LYS A 1 189 ? 14.882 7.975 -26.022 1.00 66.75 189 LYS A CA 1
ATOM 1514 C C . LYS A 1 189 ? 15.400 6.900 -26.985 1.00 66.75 189 LYS A C 1
ATOM 1516 O O . LYS A 1 189 ? 15.886 7.218 -28.060 1.00 66.75 189 LYS A O 1
ATOM 1521 N N . VAL A 1 190 ? 15.224 5.632 -26.620 1.00 58.72 190 VAL A N 1
ATOM 1522 C CA . VAL A 1 190 ? 15.695 4.441 -27.347 1.00 58.72 190 VAL A CA 1
ATOM 1523 C C . VAL A 1 190 ? 14.634 3.937 -28.346 1.00 58.72 190 VAL A C 1
ATOM 1525 O O . VAL A 1 190 ? 14.812 2.924 -29.009 1.00 58.72 190 VAL A O 1
ATOM 1528 N N . ARG A 1 191 ? 13.516 4.651 -28.537 1.00 53.56 191 ARG A N 1
ATOM 1529 C CA . ARG A 1 191 ? 12.412 4.250 -29.432 1.00 53.56 191 ARG A CA 1
ATOM 1530 C C . ARG A 1 191 ? 12.819 4.090 -30.907 1.00 53.56 191 ARG A C 1
ATOM 1532 O O . ARG A 1 191 ? 12.202 3.287 -31.596 1.00 53.56 191 ARG A O 1
ATOM 1539 N N . GLN A 1 192 ? 13.841 4.809 -31.380 1.00 52.75 192 GLN A N 1
ATOM 1540 C CA . GLN A 1 192 ? 14.431 4.593 -32.715 1.00 52.75 192 GLN A CA 1
ATOM 1541 C C . GLN A 1 192 ? 15.350 3.356 -32.768 1.00 52.75 192 GLN A C 1
ATOM 1543 O O . GLN A 1 192 ? 15.480 2.741 -33.813 1.00 52.75 192 GLN A O 1
ATOM 1548 N N . ILE A 1 193 ? 15.913 2.955 -31.627 1.00 50.56 193 ILE A N 1
ATOM 1549 C CA . ILE A 1 193 ? 16.892 1.873 -31.445 1.00 50.56 193 ILE A CA 1
ATOM 1550 C C . ILE A 1 193 ? 16.180 0.530 -31.157 1.00 50.56 193 ILE A C 1
ATOM 1552 O O . ILE A 1 193 ? 16.628 -0.519 -31.599 1.00 50.56 193 ILE A O 1
ATOM 1556 N N . LEU A 1 194 ? 15.006 0.530 -30.510 1.00 52.38 194 LEU A N 1
ATOM 1557 C CA . LEU A 1 194 ? 14.219 -0.680 -30.192 1.00 52.38 194 LEU A CA 1
ATOM 1558 C C . LEU A 1 194 ? 13.792 -1.512 -31.418 1.00 52.38 194 LEU A C 1
ATOM 1560 O O . LEU A 1 194 ? 13.529 -2.706 -31.263 1.00 52.38 194 LEU A O 1
ATOM 1564 N N . TYR A 1 195 ? 13.710 -0.901 -32.604 1.00 52.19 195 TYR A N 1
ATOM 1565 C CA . TYR A 1 195 ? 13.410 -1.611 -33.851 1.00 52.19 195 TYR A CA 1
ATOM 1566 C C . TYR A 1 195 ? 14.660 -2.227 -34.509 1.00 52.19 195 TYR A C 1
ATOM 1568 O O . TYR A 1 195 ? 14.512 -3.232 -35.197 1.00 52.19 195 TYR A O 1
ATOM 1576 N N . ASP A 1 196 ? 15.864 -1.707 -34.223 1.00 53.56 196 ASP A N 1
ATOM 1577 C CA . ASP A 1 196 ? 17.128 -2.094 -34.882 1.00 53.56 196 ASP A CA 1
ATOM 1578 C C . ASP A 1 196 ? 18.202 -2.695 -33.943 1.00 53.56 196 ASP A C 1
ATOM 1580 O O . ASP A 1 196 ? 19.248 -3.137 -34.409 1.00 53.56 196 ASP A O 1
ATOM 1584 N N . THR A 1 197 ? 17.999 -2.739 -32.619 1.00 55.03 197 THR A N 1
ATOM 1585 C CA . THR A 1 197 ? 19.102 -2.963 -31.654 1.00 55.03 197 THR A CA 1
ATOM 1586 C C . THR A 1 197 ? 18.932 -4.174 -30.740 1.00 55.03 197 THR A C 1
ATOM 1588 O O . THR A 1 197 ? 17.837 -4.479 -30.270 1.00 55.03 197 THR A O 1
ATOM 1591 N N . SER A 1 198 ? 20.080 -4.826 -30.500 1.00 63.03 198 SER A N 1
ATOM 1592 C CA . SER A 1 198 ? 20.457 -5.800 -29.461 1.00 63.03 198 SER A CA 1
ATOM 1593 C C . SER A 1 198 ? 19.325 -6.398 -28.612 1.00 63.03 198 SER A C 1
ATOM 1595 O O . SER A 1 198 ? 18.641 -5.709 -27.851 1.00 63.03 198 SER A O 1
ATOM 1597 N N . GLY A 1 199 ? 19.222 -7.733 -28.631 1.00 71.62 199 GLY A N 1
ATOM 1598 C CA . GLY A 1 199 ? 18.255 -8.503 -27.838 1.00 71.62 199 GLY A CA 1
ATOM 1599 C C . GLY A 1 199 ? 18.256 -8.197 -26.333 1.00 71.62 199 GLY A C 1
ATOM 1600 O O . GLY A 1 199 ? 17.238 -8.421 -25.680 1.00 71.62 199 GLY A O 1
ATOM 1601 N N . VAL A 1 200 ? 19.338 -7.626 -25.791 1.00 74.81 200 VAL A N 1
ATOM 1602 C CA . VAL A 1 200 ? 19.449 -7.230 -24.378 1.00 74.81 200 VAL A CA 1
ATOM 1603 C C . VAL A 1 200 ? 18.518 -6.059 -24.037 1.00 74.81 200 VAL A C 1
ATOM 1605 O O . VAL A 1 200 ? 17.769 -6.141 -23.069 1.00 74.81 200 VAL A O 1
ATOM 1608 N N . VAL A 1 201 ? 18.466 -5.002 -24.855 1.00 76.50 201 VAL A N 1
ATOM 1609 C CA . VAL A 1 201 ? 17.600 -3.830 -24.597 1.00 76.50 201 VAL A CA 1
ATOM 1610 C C . VAL A 1 201 ? 16.125 -4.222 -24.674 1.00 76.50 201 VAL A C 1
ATOM 1612 O O . VAL A 1 201 ? 15.319 -3.836 -23.823 1.00 76.50 201 VAL A O 1
ATOM 1615 N N . LYS A 1 202 ? 15.774 -5.052 -25.663 1.00 79.19 202 LYS A N 1
ATOM 1616 C CA . LYS A 1 202 ? 14.429 -5.623 -25.792 1.00 79.19 202 LYS A CA 1
ATOM 1617 C C . LYS A 1 202 ? 14.069 -6.476 -24.574 1.00 79.19 202 LYS A C 1
ATOM 1619 O O . LYS A 1 202 ? 12.954 -6.369 -24.073 1.00 79.19 202 LYS A O 1
ATOM 1624 N N . TYR A 1 203 ? 15.008 -7.275 -24.068 1.00 83.44 203 TYR A N 1
ATOM 1625 C CA . TYR A 1 203 ? 14.824 -8.074 -22.858 1.00 83.44 203 TYR A CA 1
ATOM 1626 C C . TYR A 1 203 ? 14.590 -7.207 -21.609 1.00 83.44 203 TYR A C 1
ATOM 1628 O O . TYR A 1 203 ? 13.650 -7.467 -20.854 1.00 83.44 203 TYR A O 1
ATOM 1636 N N . CYS A 1 204 ? 15.371 -6.140 -21.414 1.00 84.75 204 CYS A N 1
ATOM 1637 C CA . CYS A 1 204 ? 15.152 -5.196 -20.316 1.00 84.75 204 CYS A CA 1
ATOM 1638 C C . CYS A 1 204 ? 13.779 -4.513 -20.420 1.00 84.75 204 CYS A C 1
ATOM 1640 O O . CYS A 1 204 ? 13.117 -4.327 -19.400 1.00 84.75 204 CYS A O 1
ATOM 1642 N N . TRP A 1 205 ? 13.329 -4.175 -21.635 1.00 85.56 205 TRP A N 1
ATOM 1643 C CA . TRP A 1 205 ? 12.012 -3.571 -21.848 1.00 85.56 205 TRP A CA 1
ATOM 1644 C C . TRP A 1 205 ? 10.862 -4.524 -21.501 1.00 85.56 205 TRP A C 1
ATOM 1646 O O . TRP A 1 205 ? 9.949 -4.121 -20.784 1.00 85.56 205 TRP A O 1
ATOM 1656 N N . VAL A 1 206 ? 10.929 -5.796 -21.919 1.00 85.75 206 VAL A N 1
ATOM 1657 C CA . VAL A 1 206 ? 9.937 -6.819 -21.522 1.00 85.75 206 VAL A CA 1
ATOM 1658 C C . VAL A 1 206 ? 9.844 -6.906 -20.000 1.00 85.75 206 VAL A C 1
ATOM 1660 O O . VAL A 1 206 ? 8.759 -6.823 -19.434 1.00 85.75 206 VAL A O 1
ATOM 1663 N N . ARG A 1 207 ? 10.992 -6.988 -19.320 1.00 88.94 207 ARG A N 1
ATOM 1664 C CA . ARG A 1 207 ? 11.033 -7.046 -17.854 1.00 88.94 207 ARG A CA 1
ATOM 1665 C C . ARG A 1 207 ? 10.484 -5.784 -17.198 1.00 88.94 207 ARG A C 1
ATOM 1667 O O . ARG A 1 207 ? 9.833 -5.880 -16.163 1.00 88.94 207 ARG A O 1
ATOM 1674 N N . ALA A 1 208 ? 10.748 -4.611 -17.770 1.00 88.75 208 ALA A N 1
ATOM 1675 C CA . ALA A 1 208 ? 10.201 -3.353 -17.275 1.00 88.75 208 ALA A CA 1
ATOM 1676 C C . ALA A 1 208 ? 8.668 -3.348 -17.347 1.00 88.75 208 ALA A C 1
ATOM 1678 O O . ALA A 1 208 ? 8.021 -2.937 -16.385 1.00 88.75 208 ALA A O 1
ATOM 1679 N N . LEU A 1 209 ? 8.099 -3.847 -18.448 1.00 88.25 209 LEU A N 1
ATOM 1680 C CA . LEU A 1 209 ? 6.653 -3.986 -18.609 1.00 88.25 209 LEU A CA 1
ATOM 1681 C C . LEU A 1 209 ? 6.067 -4.998 -17.624 1.00 88.25 209 LEU A C 1
ATOM 1683 O O . LEU A 1 209 ? 5.122 -4.653 -16.921 1.00 88.25 209 LEU A O 1
ATOM 1687 N N . ASP A 1 210 ? 6.651 -6.193 -17.506 1.00 88.94 210 ASP A N 1
ATOM 1688 C CA . ASP A 1 210 ? 6.184 -7.221 -16.563 1.00 88.94 210 ASP A CA 1
ATOM 1689 C C . ASP A 1 210 ? 6.114 -6.669 -15.125 1.00 88.94 210 ASP A C 1
ATOM 1691 O O . ASP A 1 210 ? 5.120 -6.846 -14.418 1.00 88.94 210 ASP A O 1
ATOM 1695 N N . VAL A 1 211 ? 7.139 -5.920 -14.702 1.00 90.94 211 VAL A N 1
ATOM 1696 C CA . VAL A 1 211 ? 7.178 -5.306 -13.366 1.00 90.94 211 VAL A CA 1
ATOM 1697 C C . VAL A 1 211 ? 6.190 -4.142 -13.231 1.00 90.94 211 VAL A C 1
ATOM 1699 O O . VAL A 1 211 ? 5.643 -3.936 -12.149 1.00 90.94 211 VAL A O 1
ATOM 1702 N N . ALA A 1 212 ? 5.922 -3.390 -14.300 1.00 91.81 212 ALA A N 1
ATOM 1703 C CA . ALA A 1 212 ? 4.904 -2.341 -14.296 1.00 91.81 212 ALA A CA 1
ATOM 1704 C C . ALA A 1 212 ? 3.484 -2.917 -14.135 1.00 91.81 212 ALA A C 1
ATOM 1706 O O . ALA A 1 212 ? 2.693 -2.380 -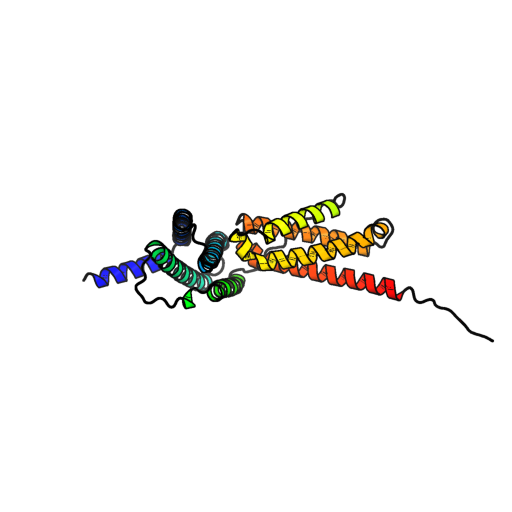13.360 1.00 91.81 212 ALA A O 1
ATOM 1707 N N . TYR A 1 213 ? 3.183 -4.044 -14.786 1.00 90.12 213 TYR A N 1
ATOM 1708 C CA . TYR A 1 213 ? 1.931 -4.780 -14.572 1.00 90.12 213 TYR A CA 1
ATOM 1709 C C . TYR A 1 213 ? 1.819 -5.326 -13.153 1.00 90.12 213 TYR A C 1
ATOM 1711 O O . TYR A 1 213 ? 0.771 -5.206 -12.518 1.00 90.12 213 TYR A O 1
ATOM 1719 N N . GLU A 1 214 ? 2.906 -5.894 -12.627 1.00 91.62 214 GLU A N 1
ATOM 1720 C CA . GLU A 1 214 ? 2.952 -6.331 -11.233 1.00 91.62 214 GLU A CA 1
ATOM 1721 C C . GLU A 1 214 ? 2.676 -5.153 -10.285 1.00 91.62 214 GLU A C 1
ATOM 1723 O O . GLU A 1 214 ? 1.888 -5.293 -9.352 1.00 91.62 214 GLU A O 1
ATOM 1728 N N . ALA A 1 215 ? 3.251 -3.976 -10.550 1.00 93.25 215 ALA A N 1
ATOM 1729 C CA . ALA A 1 215 ? 3.021 -2.772 -9.759 1.00 93.25 215 ALA A CA 1
ATOM 1730 C C . ALA A 1 215 ? 1.550 -2.331 -9.764 1.00 93.25 215 ALA A C 1
ATOM 1732 O O . ALA A 1 215 ? 0.989 -2.070 -8.699 1.00 93.25 215 ALA A O 1
ATOM 1733 N N . GLU A 1 216 ? 0.923 -2.274 -10.943 1.00 93.62 216 GLU A N 1
ATOM 1734 C CA . GLU A 1 216 ? -0.497 -1.941 -11.082 1.00 93.62 216 GLU A CA 1
ATOM 1735 C C . GLU A 1 216 ? -1.374 -2.919 -10.298 1.00 93.62 216 GLU A C 1
ATOM 1737 O O . GLU A 1 216 ? -2.208 -2.500 -9.492 1.00 93.62 216 GLU A O 1
ATOM 1742 N N . HIS A 1 217 ? -1.157 -4.221 -10.505 1.00 91.94 217 HIS A N 1
ATOM 1743 C CA . HIS A 1 217 ? -1.915 -5.269 -9.835 1.00 91.94 217 HIS A CA 1
ATOM 1744 C C . HIS A 1 217 ? -1.788 -5.154 -8.315 1.00 91.94 217 HIS A C 1
ATOM 1746 O O . HIS A 1 217 ? -2.794 -5.098 -7.616 1.00 91.94 217 HIS A O 1
ATOM 1752 N N . VAL A 1 218 ? -0.561 -5.053 -7.802 1.00 92.44 218 VAL A N 1
ATOM 1753 C CA . VAL A 1 218 ? -0.275 -4.964 -6.366 1.00 92.44 218 VAL A CA 1
ATOM 1754 C C . VAL A 1 218 ? -0.940 -3.742 -5.734 1.00 92.44 218 VAL A C 1
ATOM 1756 O O . VAL A 1 218 ? -1.553 -3.864 -4.674 1.00 92.44 218 VAL A O 1
ATOM 1759 N N . ILE A 1 219 ? -0.844 -2.571 -6.371 1.00 94.19 219 ILE A N 1
ATOM 1760 C CA . ILE A 1 219 ? -1.461 -1.341 -5.859 1.00 94.19 219 ILE A CA 1
ATOM 1761 C C . ILE A 1 219 ? -2.983 -1.480 -5.853 1.00 94.19 219 ILE A C 1
ATOM 1763 O O . ILE A 1 219 ? -3.608 -1.231 -4.823 1.00 94.19 219 ILE A O 1
ATOM 1767 N N . ASN A 1 220 ? -3.579 -1.940 -6.955 1.00 93.06 220 ASN A N 1
ATOM 1768 C CA . ASN A 1 220 ? -5.025 -2.127 -7.046 1.00 93.06 220 ASN A CA 1
ATOM 1769 C C . ASN A 1 220 ? -5.538 -3.127 -6.007 1.00 93.06 220 ASN A C 1
ATOM 1771 O O . ASN A 1 220 ? -6.524 -2.835 -5.333 1.00 93.06 220 ASN A O 1
ATOM 1775 N N . SER A 1 221 ? -4.839 -4.248 -5.810 1.00 92.00 221 SER A N 1
ATOM 1776 C CA . SER A 1 221 ? -5.167 -5.247 -4.789 1.00 92.00 221 SER A CA 1
ATOM 1777 C C . SER A 1 221 ? -5.150 -4.654 -3.377 1.00 92.00 221 SER A C 1
ATOM 1779 O O . SER A 1 221 ? -6.060 -4.913 -2.590 1.00 92.00 221 SER A O 1
ATOM 1781 N N . ILE A 1 222 ? -4.181 -3.785 -3.058 1.00 92.31 222 ILE A N 1
ATOM 1782 C CA . ILE A 1 222 ? -4.156 -3.079 -1.767 1.00 92.31 222 ILE A CA 1
ATOM 1783 C C . ILE A 1 222 ? -5.361 -2.145 -1.628 1.00 92.31 222 ILE A C 1
ATOM 1785 O O . ILE A 1 222 ? -6.031 -2.166 -0.595 1.00 92.31 222 ILE A O 1
ATOM 1789 N N . LEU A 1 223 ? -5.664 -1.355 -2.663 1.00 92.31 223 LEU A N 1
ATOM 1790 C CA . LEU A 1 223 ? -6.769 -0.392 -2.639 1.00 92.31 223 LEU A CA 1
ATOM 1791 C C . LEU A 1 223 ? -8.137 -1.064 -2.462 1.00 92.31 223 LEU A C 1
ATOM 1793 O O . LEU A 1 223 ? -8.995 -0.508 -1.779 1.00 92.31 223 LEU A O 1
ATOM 1797 N N . VAL A 1 224 ? -8.332 -2.261 -3.026 1.00 91.31 224 VAL A N 1
ATOM 1798 C CA . VAL A 1 224 ? -9.568 -3.052 -2.861 1.00 91.31 224 VAL A CA 1
ATOM 1799 C C . VAL A 1 224 ? -9.525 -4.015 -1.669 1.00 91.31 224 VAL A C 1
ATOM 1801 O O . VAL A 1 224 ? -10.473 -4.770 -1.458 1.00 91.31 224 VAL A O 1
ATOM 1804 N N . ARG A 1 225 ? -8.454 -3.973 -0.862 1.00 90.50 225 ARG A N 1
ATOM 1805 C CA . ARG A 1 225 ? -8.223 -4.841 0.306 1.00 90.50 225 ARG A CA 1
ATOM 1806 C C . ARG A 1 225 ? -8.191 -6.344 -0.018 1.00 90.50 225 ARG A C 1
ATOM 1808 O O . ARG A 1 225 ? -8.509 -7.167 0.840 1.00 90.50 225 ARG A O 1
ATOM 1815 N N . ASP A 1 226 ? -7.805 -6.718 -1.236 1.00 88.62 226 ASP A N 1
ATOM 1816 C CA . ASP A 1 226 ? -7.604 -8.117 -1.611 1.00 88.62 226 ASP A CA 1
ATOM 1817 C C . ASP A 1 226 ? -6.163 -8.531 -1.324 1.00 88.62 226 ASP A C 1
ATOM 1819 O O . ASP A 1 226 ? -5.235 -8.086 -1.995 1.00 88.62 226 ASP A O 1
ATOM 1823 N N . ASN A 1 227 ? -5.958 -9.363 -0.297 1.00 86.94 227 ASN A N 1
ATOM 1824 C CA . ASN A 1 227 ? -4.624 -9.796 0.133 1.00 86.94 227 ASN A CA 1
ATOM 1825 C C . ASN A 1 227 ? -3.662 -8.618 0.388 1.00 86.94 227 ASN A C 1
ATOM 1827 O O . ASN A 1 227 ? -2.438 -8.748 0.266 1.00 86.94 227 ASN A O 1
ATOM 1831 N N . ALA A 1 228 ? -4.223 -7.463 0.735 1.00 90.19 228 ALA A N 1
ATOM 1832 C CA . ALA A 1 228 ? -3.544 -6.191 0.861 1.00 90.19 228 ALA A CA 1
ATOM 1833 C C . ALA A 1 228 ? -2.359 -6.237 1.824 1.00 90.19 228 ALA A C 1
ATOM 1835 O O . ALA A 1 228 ? -1.315 -5.681 1.505 1.00 90.19 228 ALA A O 1
ATOM 1836 N N . LEU A 1 229 ? -2.453 -6.942 2.953 1.00 89.06 229 LEU A N 1
ATOM 1837 C CA . LEU A 1 229 ? -1.346 -7.052 3.901 1.00 89.06 229 LEU A CA 1
ATOM 1838 C C . LEU A 1 229 ? -0.139 -7.758 3.273 1.00 89.06 229 LEU A C 1
ATOM 1840 O O . LEU A 1 229 ? 1.006 -7.341 3.432 1.00 89.06 229 LEU A O 1
ATOM 1844 N N . SER A 1 230 ? -0.407 -8.823 2.523 1.00 87.06 230 SER A N 1
ATOM 1845 C CA . SER A 1 230 ? 0.613 -9.582 1.807 1.00 87.06 230 SER A CA 1
ATOM 1846 C C . SER A 1 230 ? 1.280 -8.727 0.728 1.00 87.06 230 SER A C 1
ATOM 1848 O O . SER A 1 230 ? 2.503 -8.740 0.580 1.00 87.06 230 SER A O 1
ATOM 1850 N N . HIS A 1 231 ? 0.479 -7.968 -0.016 1.00 90.62 231 HIS A N 1
ATOM 1851 C CA . HIS A 1 231 ? 0.966 -7.060 -1.045 1.00 90.62 231 HIS A CA 1
ATOM 1852 C C . HIS A 1 231 ? 1.765 -5.889 -0.468 1.00 90.62 231 HIS A C 1
ATOM 1854 O O . HIS A 1 231 ? 2.817 -5.549 -1.004 1.00 90.62 231 HIS A O 1
ATOM 1860 N N . LEU A 1 232 ? 1.317 -5.336 0.658 1.00 90.38 232 LEU A N 1
ATOM 1861 C CA . LEU A 1 232 ? 1.969 -4.248 1.376 1.00 90.38 232 LEU A CA 1
ATOM 1862 C C . LEU A 1 232 ? 3.355 -4.647 1.893 1.00 90.38 232 LEU A C 1
ATOM 1864 O O . LEU A 1 232 ? 4.311 -3.893 1.743 1.00 90.38 232 LEU A O 1
ATOM 1868 N N . ILE A 1 233 ? 3.465 -5.838 2.487 1.00 89.00 233 ILE A N 1
ATOM 1869 C CA . ILE A 1 233 ? 4.691 -6.292 3.155 1.00 89.00 233 ILE A CA 1
ATOM 1870 C C . ILE A 1 233 ? 5.697 -6.908 2.178 1.00 89.00 233 ILE A C 1
ATOM 1872 O O . ILE A 1 233 ? 6.901 -6.742 2.360 1.00 89.00 233 ILE A O 1
ATOM 1876 N N . PHE A 1 234 ? 5.231 -7.630 1.155 1.00 87.06 234 PHE A N 1
ATOM 1877 C CA . PHE A 1 234 ? 6.118 -8.391 0.269 1.00 87.06 234 PHE A CA 1
ATOM 1878 C C . PHE A 1 234 ? 6.133 -7.857 -1.157 1.00 87.06 234 PHE A C 1
ATOM 1880 O O . PHE A 1 234 ? 7.204 -7.583 -1.701 1.00 87.06 234 PHE A O 1
ATOM 1887 N N . SER A 1 235 ? 4.962 -7.715 -1.780 1.00 89.69 235 SER A N 1
ATOM 1888 C CA . SER A 1 235 ? 4.892 -7.437 -3.216 1.00 89.69 235 SER A CA 1
ATOM 1889 C C . SER A 1 235 ? 5.357 -6.023 -3.565 1.00 89.69 235 SER A C 1
ATOM 1891 O O . SER A 1 235 ? 6.166 -5.872 -4.471 1.00 89.69 235 SER A O 1
ATOM 1893 N N . LEU A 1 236 ? 4.932 -4.994 -2.825 1.00 90.19 236 LEU A N 1
ATOM 1894 C CA . LEU A 1 236 ? 5.354 -3.603 -3.046 1.00 90.19 236 LEU A CA 1
ATOM 1895 C C . LEU A 1 236 ? 6.881 -3.422 -2.910 1.00 90.19 236 LEU A C 1
ATOM 1897 O O . LEU A 1 236 ? 7.506 -2.868 -3.826 1.00 90.19 236 LEU A O 1
ATOM 1901 N N . PRO A 1 237 ? 7.526 -3.918 -1.832 1.00 89.06 237 PRO A N 1
ATOM 1902 C CA . PRO A 1 237 ? 8.986 -3.905 -1.730 1.00 89.06 237 PRO A CA 1
ATOM 1903 C C . PRO A 1 237 ? 9.689 -4.703 -2.836 1.00 89.06 237 PRO A C 1
ATOM 1905 O O . PRO A 1 237 ? 10.745 -4.280 -3.321 1.00 89.06 237 PRO A O 1
ATOM 1908 N N . SER A 1 238 ? 9.104 -5.828 -3.267 1.00 89.38 238 SER A N 1
ATOM 1909 C CA . SER A 1 238 ? 9.630 -6.640 -4.371 1.00 89.38 238 SER A CA 1
ATOM 1910 C C . SER A 1 238 ? 9.589 -5.880 -5.696 1.00 89.38 238 SER A C 1
ATOM 1912 O O . SER A 1 238 ? 10.627 -5.749 -6.342 1.00 89.38 238 SER A O 1
ATOM 1914 N N . VAL A 1 239 ? 8.439 -5.299 -6.055 1.00 90.94 239 VAL A N 1
ATOM 1915 C CA . VAL A 1 239 ? 8.265 -4.435 -7.233 1.00 90.94 239 VAL A CA 1
ATOM 1916 C C . VAL A 1 239 ? 9.295 -3.310 -7.212 1.00 90.94 239 VAL A C 1
ATOM 1918 O O . VAL A 1 239 ? 10.054 -3.151 -8.164 1.00 90.94 239 VAL A O 1
ATOM 1921 N N . THR A 1 240 ? 9.406 -2.587 -6.096 1.00 89.38 240 THR A N 1
ATOM 1922 C CA . THR A 1 240 ? 10.364 -1.478 -5.961 1.00 89.38 240 THR A CA 1
ATOM 1923 C C . THR A 1 240 ? 11.808 -1.945 -6.193 1.00 89.38 240 THR A C 1
ATOM 1925 O O . THR A 1 240 ? 12.574 -1.288 -6.899 1.00 89.38 240 THR A O 1
ATOM 1928 N N . SER A 1 241 ? 12.189 -3.098 -5.636 1.00 90.50 241 SER A N 1
ATOM 1929 C CA . SER A 1 241 ? 13.523 -3.687 -5.821 1.00 90.50 241 SER A CA 1
ATOM 1930 C C . SER A 1 241 ? 13.776 -4.133 -7.265 1.00 90.50 241 SER A C 1
ATOM 1932 O O . SER A 1 241 ? 14.845 -3.861 -7.813 1.00 90.50 241 SER A O 1
ATOM 1934 N N . LYS A 1 242 ? 12.789 -4.773 -7.904 1.00 91.19 242 LYS A N 1
ATOM 1935 C CA . LYS A 1 242 ? 12.861 -5.205 -9.307 1.00 91.19 242 LYS A CA 1
ATOM 1936 C C . LYS A 1 242 ? 13.051 -4.011 -10.241 1.00 91.19 242 LYS A C 1
ATOM 1938 O O . LYS A 1 242 ? 13.917 -4.066 -11.111 1.00 91.19 242 LYS A O 1
ATOM 1943 N N . ILE A 1 243 ? 12.309 -2.919 -10.027 1.00 87.94 243 ILE A N 1
ATOM 1944 C CA . ILE A 1 243 ? 12.463 -1.706 -10.839 1.00 87.94 243 ILE A CA 1
ATOM 1945 C C . ILE A 1 243 ? 13.870 -1.122 -10.670 1.00 87.94 243 ILE A C 1
ATOM 1947 O O . ILE A 1 243 ? 14.529 -0.839 -11.667 1.00 87.94 243 ILE A O 1
ATOM 1951 N N . LYS A 1 244 ? 14.374 -0.996 -9.433 1.00 88.25 244 LYS A N 1
ATOM 1952 C CA . LYS A 1 244 ? 15.741 -0.504 -9.172 1.00 88.25 244 LYS A CA 1
ATOM 1953 C C . LYS A 1 244 ? 16.813 -1.318 -9.893 1.00 88.25 244 LYS A C 1
ATOM 1955 O O . LYS A 1 244 ? 17.739 -0.735 -10.451 1.00 88.25 244 LYS A O 1
ATOM 1960 N N . LEU A 1 245 ? 16.673 -2.642 -9.915 1.00 90.50 245 LEU A N 1
ATOM 1961 C CA . LEU A 1 245 ? 17.607 -3.523 -10.612 1.00 90.50 245 LEU A CA 1
ATOM 1962 C C . LEU A 1 245 ? 17.578 -3.293 -12.129 1.00 90.50 245 LEU A C 1
ATOM 1964 O O . LEU A 1 245 ? 18.632 -3.148 -12.739 1.00 90.50 245 LEU A O 1
ATOM 1968 N N . ILE A 1 246 ? 16.386 -3.189 -12.727 1.00 88.00 246 ILE A N 1
ATOM 1969 C CA . ILE A 1 246 ? 16.244 -2.885 -14.161 1.00 88.00 246 ILE A CA 1
ATOM 1970 C C . ILE A 1 246 ? 16.836 -1.507 -14.480 1.00 88.00 246 ILE A C 1
ATOM 1972 O O . ILE A 1 246 ? 17.523 -1.351 -15.485 1.00 88.00 246 ILE A O 1
ATOM 1976 N N . MET A 1 247 ? 16.613 -0.507 -13.623 1.00 83.56 247 MET A N 1
ATOM 1977 C CA . MET A 1 247 ? 17.184 0.829 -13.813 1.00 83.56 247 MET A CA 1
ATOM 1978 C C . MET A 1 247 ? 18.717 0.811 -13.816 1.00 83.56 247 MET A C 1
ATOM 1980 O O . MET A 1 247 ? 19.326 1.474 -14.658 1.00 83.56 247 MET A O 1
ATOM 1984 N N . ALA A 1 248 ? 19.342 0.053 -12.912 1.00 87.06 248 ALA A N 1
ATOM 1985 C CA . ALA A 1 248 ? 20.796 -0.085 -12.872 1.00 87.06 248 ALA A CA 1
ATOM 1986 C C . ALA A 1 248 ? 21.343 -0.721 -14.162 1.00 87.06 248 ALA A C 1
ATOM 1988 O O . ALA A 1 248 ? 22.297 -0.208 -14.744 1.00 87.06 248 ALA A O 1
ATOM 1989 N N . GLU A 1 249 ? 20.688 -1.776 -14.647 1.00 85.56 249 GLU A N 1
ATOM 1990 C CA . GLU A 1 249 ? 21.045 -2.472 -15.888 1.00 85.56 249 GLU A CA 1
ATOM 1991 C C . GLU A 1 249 ? 20.926 -1.547 -17.112 1.00 85.56 249 GLU A C 1
ATOM 1993 O O . GLU A 1 249 ? 21.885 -1.383 -17.865 1.00 85.56 249 GLU A O 1
ATOM 1998 N N . VAL A 1 250 ? 19.806 -0.831 -17.259 1.00 79.06 250 VAL A N 1
ATOM 1999 C CA . VAL A 1 250 ? 19.606 0.135 -18.357 1.00 79.06 250 VAL A CA 1
ATOM 2000 C C . VAL A 1 250 ? 20.638 1.265 -18.321 1.00 79.06 250 VAL A C 1
ATOM 2002 O O . VAL A 1 250 ? 21.129 1.684 -19.367 1.00 79.06 250 VAL A O 1
ATOM 2005 N N . THR A 1 251 ? 20.995 1.748 -17.129 1.00 80.81 251 THR A N 1
ATOM 2006 C CA . THR A 1 251 ? 22.001 2.811 -16.974 1.00 80.81 251 THR A CA 1
ATOM 2007 C C . THR A 1 251 ? 23.394 2.320 -17.368 1.00 80.81 251 THR A C 1
ATOM 2009 O O . THR A 1 251 ? 24.128 3.053 -18.024 1.00 80.81 251 THR A O 1
ATOM 2012 N N . SER A 1 252 ? 23.754 1.080 -17.015 1.00 81.19 252 SER A N 1
ATOM 2013 C CA . SER A 1 252 ? 25.044 0.495 -17.403 1.00 81.19 252 SER A CA 1
ATOM 2014 C C . SER A 1 252 ? 25.197 0.367 -18.922 1.00 81.19 252 SER A C 1
ATOM 2016 O O . SER A 1 252 ? 26.212 0.792 -19.466 1.00 81.19 252 SER A O 1
ATOM 2018 N N . LEU A 1 253 ? 24.145 -0.075 -19.620 1.00 73.56 253 LEU A N 1
ATOM 2019 C CA . LEU A 1 253 ? 24.144 -0.193 -21.082 1.00 73.56 253 LEU A CA 1
ATOM 2020 C C . LEU A 1 253 ? 24.326 1.166 -21.779 1.00 73.56 253 LEU A C 1
ATOM 2022 O O . LEU A 1 253 ? 25.036 1.264 -22.772 1.00 73.56 253 LEU A O 1
ATOM 2026 N N . GLN A 1 254 ? 23.736 2.237 -21.237 1.00 67.81 254 GLN A N 1
ATOM 2027 C CA . GLN A 1 254 ? 23.901 3.597 -21.772 1.00 67.81 254 GLN A CA 1
ATOM 2028 C C . GLN A 1 254 ? 25.314 4.174 -21.575 1.00 67.81 254 GLN A C 1
ATOM 2030 O O . GLN A 1 254 ? 25.672 5.139 -22.250 1.00 67.81 254 GLN A O 1
ATOM 2035 N N . LEU A 1 255 ? 26.094 3.651 -20.623 1.00 61.12 255 LEU A N 1
ATOM 2036 C CA . LEU A 1 255 ? 27.480 4.068 -20.387 1.00 61.12 255 LEU A CA 1
ATOM 2037 C C . LEU A 1 255 ? 28.461 3.320 -21.294 1.00 61.12 255 LEU A C 1
ATOM 2039 O O . LEU A 1 255 ? 29.427 3.922 -21.756 1.00 61.12 255 LEU A O 1
ATOM 2043 N N . GLU A 1 256 ? 28.210 2.040 -21.568 1.00 57.81 256 GLU A N 1
ATOM 2044 C CA . GLU A 1 256 ? 29.025 1.244 -22.495 1.00 57.81 256 GLU A CA 1
ATOM 2045 C C . GLU A 1 256 ? 28.949 1.787 -23.927 1.00 57.81 256 GLU A C 1
ATOM 2047 O O . GLU A 1 256 ? 29.987 1.943 -24.567 1.00 57.81 256 GLU A O 1
ATOM 2052 N N . ASP A 1 257 ? 27.758 2.190 -24.379 1.00 56.22 257 ASP A N 1
ATOM 2053 C CA . ASP A 1 257 ? 27.548 2.786 -25.708 1.00 56.22 257 ASP A CA 1
ATOM 2054 C C . ASP A 1 257 ? 28.334 4.104 -25.881 1.00 56.22 257 ASP A C 1
ATOM 2056 O O . ASP A 1 257 ? 28.866 4.398 -26.945 1.00 56.22 257 ASP A O 1
ATOM 2060 N N . LYS A 1 258 ? 28.512 4.879 -24.799 1.00 53.75 258 LYS A N 1
ATOM 2061 C CA . LYS A 1 258 ? 29.276 6.142 -24.818 1.00 53.75 258 LYS A CA 1
ATOM 2062 C C . LYS A 1 258 ? 30.793 5.969 -24.782 1.00 53.75 258 LYS A C 1
ATOM 2064 O O . LYS A 1 258 ? 31.506 6.895 -25.159 1.00 53.75 258 LYS A O 1
ATOM 2069 N N . ASN A 1 259 ? 31.290 4.829 -24.305 1.00 48.97 259 ASN A N 1
ATOM 2070 C CA . ASN A 1 259 ? 32.725 4.539 -24.259 1.00 48.97 259 ASN A CA 1
ATOM 2071 C C . ASN A 1 259 ? 33.232 3.862 -25.546 1.00 48.97 259 ASN A C 1
ATOM 2073 O O . ASN A 1 259 ? 34.443 3.770 -25.736 1.00 48.97 259 ASN A O 1
ATOM 2077 N N . GLY A 1 260 ? 32.329 3.396 -26.418 1.00 49.09 260 GLY A N 1
ATOM 2078 C CA . GLY A 1 260 ? 32.657 2.837 -27.735 1.00 49.09 260 GLY A CA 1
ATOM 2079 C C . GLY A 1 260 ? 32.966 3.883 -28.815 1.00 49.09 260 GLY A C 1
ATOM 2080 O O . GLY A 1 260 ? 33.600 3.542 -29.808 1.00 49.09 260 GLY A O 1
ATOM 2081 N N . ASP A 1 261 ? 32.594 5.147 -28.595 1.00 46.78 261 ASP A N 1
ATOM 2082 C CA . ASP A 1 261 ? 32.754 6.261 -29.545 1.00 46.78 261 ASP A CA 1
ATOM 2083 C C . ASP A 1 261 ? 34.030 7.099 -29.309 1.00 46.78 261 ASP A C 1
ATOM 2085 O O . ASP A 1 261 ? 34.058 8.301 -29.577 1.00 46.78 261 ASP A O 1
ATOM 2089 N N . VAL A 1 262 ? 35.116 6.502 -28.800 1.00 41.59 262 VAL A N 1
ATOM 2090 C CA . VAL A 1 262 ? 36.434 7.164 -28.839 1.00 41.59 262 VAL A CA 1
ATOM 2091 C C . VAL A 1 262 ? 37.018 6.953 -30.240 1.00 41.59 262 VAL A C 1
ATOM 2093 O O . VAL A 1 262 ? 37.298 5.803 -30.587 1.00 41.59 262 VAL A O 1
ATOM 2096 N N . PRO A 1 263 ? 37.238 8.004 -31.056 1.00 40.91 263 PRO A N 1
ATOM 2097 C CA . PRO A 1 263 ? 37.939 7.842 -32.319 1.00 40.91 263 PRO A CA 1
ATOM 2098 C C . PRO A 1 263 ? 39.351 7.341 -32.019 1.00 40.91 263 PRO A C 1
ATOM 2100 O O . PRO A 1 263 ? 40.142 8.020 -31.360 1.00 40.91 263 PRO A O 1
ATOM 2103 N N . LEU A 1 264 ? 39.661 6.135 -32.492 1.00 48.72 264 LEU A N 1
ATOM 2104 C CA . LEU A 1 264 ? 41.035 5.685 -32.667 1.00 48.72 264 LEU A CA 1
ATOM 2105 C C . LEU A 1 264 ? 41.622 6.453 -33.852 1.00 48.72 264 LEU A C 1
ATOM 2107 O O . LEU A 1 264 ? 41.820 5.888 -34.925 1.00 48.72 264 LEU A O 1
ATOM 2111 N N . ASP A 1 265 ? 41.888 7.742 -33.659 1.00 43.97 265 ASP A N 1
ATOM 2112 C CA . ASP A 1 265 ? 42.777 8.453 -34.560 1.00 43.97 265 ASP A CA 1
ATOM 2113 C C . ASP A 1 265 ? 44.200 8.026 -34.218 1.00 43.97 265 ASP A C 1
ATOM 2115 O O . ASP A 1 265 ? 44.849 8.469 -33.268 1.00 43.97 265 ASP A O 1
ATOM 2119 N N . ALA A 1 266 ? 44.626 7.045 -35.004 1.00 50.50 266 ALA A N 1
ATOM 2120 C CA . ALA A 1 266 ? 46.008 6.752 -35.270 1.00 50.50 266 ALA A CA 1
ATOM 2121 C C . ALA A 1 266 ? 46.674 7.994 -35.870 1.00 50.50 266 ALA A C 1
ATOM 2123 O O . ALA A 1 266 ? 46.358 8.387 -36.987 1.00 50.50 266 ALA A O 1
ATOM 2124 N N . GLU A 1 267 ? 47.672 8.530 -35.179 1.00 41.50 267 GLU A N 1
ATOM 2125 C CA . GLU A 1 267 ? 48.834 9.085 -35.864 1.00 41.50 267 GLU A CA 1
ATOM 2126 C C . GLU A 1 267 ? 50.081 8.368 -35.350 1.00 41.50 267 GLU A C 1
ATOM 2128 O O . GLU A 1 267 ? 50.632 8.653 -34.286 1.00 41.50 267 GLU A O 1
ATOM 2133 N N . SER A 1 268 ? 50.491 7.366 -36.128 1.00 46.00 268 SER A N 1
ATOM 2134 C CA . SER A 1 268 ? 51.888 6.984 -36.262 1.00 46.00 268 SER A CA 1
ATOM 2135 C C . SER A 1 268 ? 52.428 7.598 -37.554 1.00 46.00 268 SER A C 1
ATOM 2137 O O . SER A 1 268 ? 51.858 7.324 -38.612 1.00 46.00 268 SER A O 1
ATOM 2139 N N . SER A 1 269 ? 53.566 8.289 -37.426 1.00 46.22 269 SER A N 1
ATOM 2140 C CA . SER A 1 269 ? 54.524 8.692 -38.475 1.00 46.22 269 SER A CA 1
ATOM 2141 C C . SER A 1 269 ? 54.070 9.859 -39.366 1.00 46.22 269 SER A C 1
ATOM 2143 O O . SER A 1 269 ? 52.972 9.837 -39.904 1.00 46.22 269 SER A O 1
ATOM 2145 N N . ASP A 1 270 ? 54.845 10.937 -39.523 1.00 45.12 270 ASP A N 1
ATOM 2146 C CA . ASP A 1 270 ? 56.318 11.031 -39.629 1.00 45.12 270 ASP A CA 1
ATOM 2147 C C . ASP A 1 270 ? 57.042 11.877 -38.561 1.00 45.12 270 ASP A C 1
ATOM 2149 O O . ASP A 1 270 ? 56.507 12.924 -38.128 1.00 45.12 270 ASP A O 1
#

Secondary structure (DSSP, 8-state):
-HHHHHHHHHHHHHHHHHH-HHHHHHHHHHHHHHHHHH-----HHHHHHHHHHHHHHHHHHHGGGS---HHHHHHHHHHHHHHHHHHHHHHHHHHHT-------GGGG-HHHHHHHHHHHHHHHHTT-SSPPPPP-----GGGHHHHHHHHHHHHHHHHH---HHHHHTHHHHHHHHHHHHHHHHHHHHTTTTTTTS-HHHHHHHHHHHHHHHHHHHHHHHHHTTSSHHHIIIIIHHHHHHHHHHHHHHHHHHHHHHHHS----------

Foldseek 3Di:
DVVVVVVVVVVVVLVVLLVDLVVLLVLLVVLVVLCVVADPDPDPLVLLLLLLSLLLNLVSVQLVVAFDDPPLVSVLSSVSSVSSVVSSVVSVCVRVVDPDDDDDVVCSDSVNSLVVSVVSLVSVVVRHPDQPDQDQDQDDPPCLLVLLVVLLVVLVVLLPDSDSLSVNCNVLSVLLNVLSVLVSVLVVVCVVVCVPDDPVVVVLSSLSSSLSVLVVVLSVCSVVSNSNSSSVNHSSVVSSVSSVVSSVVSVVVVVVVVVVPDPPPDDDDD

Sequence (270 aa):
MKESRSTELEEFVKQILKASPRILQNYLILIQGCMTGAVAVSYAPTQSINVMMEFLLIFLIDIPKRYIHLDKWNDMSAHVGVLTRKIFILVSKLMEGSSENNINETDFSAPYLLQEIEQMKGYSIQLFLKAPESSQIRFPMDDGLLFMNLLLRHLNDLFISNAYSVALIKKEIGMVKESLEFLRSSFGKVRQILYDTSGVVKYCWVRALDVAYEAEHVINSILVRDNALSHLIFSLPSVTSKIKLIMAEVTSLQLEDKNGDVPLDAESSD